Protein AF-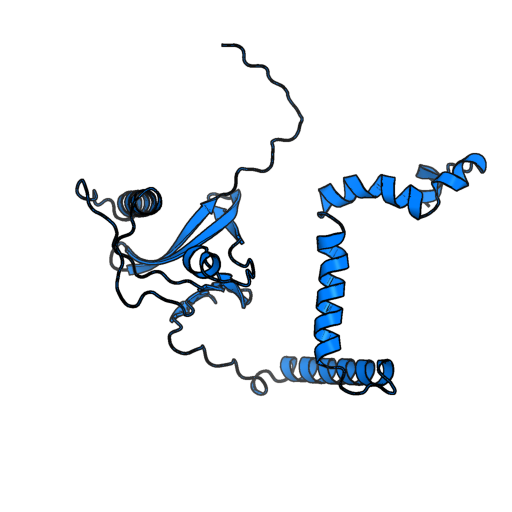A0AAV9Z2T7-F1 (afdb_monomer)

Secondary structure (DSSP, 8-state):
-HHIIIIITT-GGGGGGGSHHHHHHHHHHHHHHHH--HIIIIIHHHHHHHHHHHTT---SS-HHHHHHHHHHHHHHHHHHHHH-GGGSPPPPPPTT-EE-STT-EEEEEE-SSPEE--HHHHHHHHHHHHHHH-PPPPTT---EE--EEEEE-TTS-EEE-HHHHTT-SS-----EEEEEETTEEEEEEEEEEEEEEETTEEEEEEEEEEPPPP---S--------

Mean predicted aligned error: 12.33 Å

Organism: NCBI:txid2862362

Foldseek 3Di:
DVVCCPQVVVPPVRVVCVPPVNVCVVCQVVVCVVPNHPCVVPVVVVVVVCVVLVVQQDDDPCRPVSSVVVVVVVVVVVVCCVVPVVVPDDDDDPPPKDDPPPQKIFDDDKAPFFAFDDDPLQVVVQVVQCVQQVDNDPVPDTDTWIWTAWMQDNVRQIAGACCPQVPDPDHPHRQWDFDQDPNDTWIWGFHTWTWDQGPNDIDIDTDTGTDDDDDPPPDDPDDDDD

Nearest PDB structures (foldseek):
  1tr8-assembly1_A  TM=4.285E-01  e=3.989E+00  Methanothermobacter marburgensis
  1bdl-assembly1_B  TM=4.936E-01  e=7.106E+00  Human immunodeficiency virus 1
  8v3w-assembly1_b  TM=2.080E-01  e=2.662E+00  Clostridioides difficile

pLDDT: mean 84.19, std 13.09, range [29.47, 97.06]

Structure (mmCIF, N/CA/C/O backbone):
data_AF-A0AAV9Z2T7-F1
#
_entry.id   AF-A0AAV9Z2T7-F1
#
loop_
_atom_site.group_PDB
_atom_site.id
_atom_site.type_symbol
_atom_site.label_atom_id
_atom_site.label_alt_id
_atom_site.label_comp_id
_atom_site.label_asym_id
_atom_site.label_entity_id
_atom_site.label_seq_id
_atom_site.pdbx_PDB_ins_code
_atom_site.Cartn_x
_atom_site.Cartn_y
_atom_site.Cartn_z
_atom_site.occupancy
_atom_site.B_iso_or_equiv
_atom_site.auth_seq_id
_atom_site.auth_comp_id
_atom_site.auth_asym_id
_atom_site.auth_atom_id
_atom_site.pdbx_PDB_model_num
ATOM 1 N N . GLU A 1 1 ? 9.855 24.660 -35.522 1.00 54.59 1 GLU A N 1
ATOM 2 C CA . GLU A 1 1 ? 10.306 26.035 -35.831 1.00 54.59 1 GLU A CA 1
ATOM 3 C C . GLU A 1 1 ? 10.336 26.965 -34.611 1.00 54.59 1 GLU A C 1
ATOM 5 O O . GLU A 1 1 ? 11.187 27.842 -34.571 1.00 54.59 1 GLU A O 1
ATOM 10 N N . ASP A 1 2 ? 9.534 26.746 -33.559 1.00 74.00 2 ASP A N 1
ATOM 11 C CA . ASP A 1 2 ? 9.519 27.644 -32.383 1.00 74.00 2 ASP A CA 1
ATOM 12 C C . ASP A 1 2 ? 10.811 27.688 -31.554 1.00 74.00 2 ASP A C 1
ATOM 14 O O . ASP A 1 2 ? 11.118 28.717 -30.962 1.00 74.00 2 ASP A O 1
ATOM 18 N N . PHE A 1 3 ? 11.602 26.611 -31.511 1.00 77.06 3 PHE A N 1
ATOM 19 C CA . PHE A 1 3 ? 12.841 26.577 -30.721 1.00 77.06 3 PHE A CA 1
ATOM 20 C C . PHE A 1 3 ? 13.861 27.623 -31.194 1.00 77.06 3 PHE A C 1
ATOM 22 O O . PHE A 1 3 ? 14.416 28.375 -30.390 1.00 77.06 3 PHE A O 1
ATOM 29 N N . GLU A 1 4 ? 14.088 27.696 -32.506 1.00 80.81 4 GLU A N 1
ATOM 30 C CA . GLU A 1 4 ? 15.037 28.648 -33.079 1.00 80.81 4 GLU A CA 1
ATOM 31 C C . GLU A 1 4 ? 14.551 30.084 -32.891 1.00 80.81 4 GLU A C 1
ATOM 33 O O . GLU A 1 4 ? 15.349 30.950 -32.554 1.00 80.81 4 GLU A O 1
ATOM 38 N N . ASN A 1 5 ? 13.246 30.337 -32.993 1.00 81.88 5 ASN A N 1
ATOM 39 C CA . ASN A 1 5 ? 12.680 31.666 -32.767 1.00 81.88 5 ASN A CA 1
ATOM 40 C C . ASN A 1 5 ? 12.677 32.077 -31.286 1.00 81.88 5 ASN A C 1
ATOM 42 O O . ASN A 1 5 ? 12.944 33.234 -30.975 1.00 81.88 5 ASN A O 1
ATOM 46 N N . LEU A 1 6 ? 12.424 31.152 -30.359 1.00 80.81 6 LEU A N 1
ATOM 47 C CA . LEU A 1 6 ? 12.362 31.449 -28.925 1.00 80.81 6 LEU A CA 1
ATOM 48 C C . LEU A 1 6 ? 13.754 31.614 -28.302 1.00 80.81 6 LEU A C 1
ATOM 50 O O . LEU A 1 6 ? 13.979 32.565 -27.551 1.00 80.81 6 LEU A O 1
ATOM 54 N N . TYR A 1 7 ? 14.698 30.727 -28.630 1.00 80.12 7 TYR A N 1
ATOM 55 C CA . TYR A 1 7 ? 15.998 30.654 -27.949 1.00 80.12 7 TYR A CA 1
ATOM 56 C C . TYR A 1 7 ? 17.148 31.251 -28.768 1.00 80.12 7 TYR A C 1
ATOM 58 O O . TYR A 1 7 ? 17.978 31.989 -28.228 1.00 80.12 7 TYR A O 1
ATOM 66 N N . TYR A 1 8 ? 17.192 30.982 -30.075 1.00 83.12 8 TYR A N 1
ATOM 67 C CA . TYR A 1 8 ? 18.281 31.425 -30.952 1.00 83.12 8 TYR A CA 1
ATOM 68 C C . TYR A 1 8 ? 18.031 32.819 -31.562 1.00 83.12 8 TYR A C 1
ATOM 70 O O . TYR A 1 8 ? 18.956 33.629 -31.655 1.00 83.12 8 TYR A O 1
ATOM 78 N N . GLN A 1 9 ? 16.784 33.141 -31.923 1.00 86.38 9 GLN A N 1
ATOM 79 C CA . GLN A 1 9 ? 16.342 34.373 -32.595 1.00 86.38 9 GLN A CA 1
ATOM 80 C C . GLN A 1 9 ? 17.171 34.740 -33.839 1.00 86.38 9 GLN A C 1
ATOM 82 O O . GLN A 1 9 ? 17.343 35.920 -34.143 1.00 86.38 9 GLN A O 1
ATOM 87 N N . GLY A 1 10 ? 17.760 33.752 -34.520 1.00 84.19 10 GLY A N 1
ATOM 88 C CA . GLY A 1 10 ? 18.643 33.997 -35.662 1.00 84.19 10 GLY A CA 1
ATOM 89 C C . GLY A 1 10 ? 19.990 34.645 -35.306 1.00 84.19 10 GLY A C 1
ATOM 90 O O . GLY A 1 10 ? 20.688 35.100 -36.207 1.00 84.19 10 GLY A O 1
ATOM 91 N N . LYS A 1 11 ? 20.362 34.743 -34.018 1.00 88.50 11 LYS A N 1
ATOM 92 C CA . LYS A 1 11 ? 21.554 35.477 -33.555 1.00 88.50 11 LYS A CA 1
ATOM 93 C C . LYS A 1 11 ? 22.704 34.520 -33.222 1.00 88.50 11 LYS A C 1
ATOM 95 O O . LYS A 1 11 ? 22.658 33.887 -32.163 1.00 88.50 11 LYS A O 1
ATOM 100 N N . PRO A 1 12 ? 23.793 34.476 -34.019 1.00 85.00 12 PRO A N 1
ATOM 101 C CA . PRO A 1 12 ? 24.932 33.573 -33.801 1.00 85.00 12 PRO A CA 1
ATOM 102 C C . PRO A 1 12 ? 25.542 33.670 -32.401 1.00 85.00 12 PRO A C 1
ATOM 104 O O . PRO A 1 12 ? 25.937 32.665 -31.812 1.00 85.00 12 PRO A O 1
ATOM 107 N N . SER A 1 13 ? 25.537 34.872 -31.816 1.00 89.00 13 SER A N 1
ATOM 108 C CA . SER A 1 13 ? 26.021 35.112 -30.457 1.00 89.00 13 SER A CA 1
ATOM 109 C C . SER A 1 13 ? 25.255 34.339 -29.383 1.00 89.00 13 SER A C 1
ATOM 111 O O . SER A 1 13 ? 25.776 34.208 -28.286 1.00 89.00 13 SER A O 1
ATOM 113 N N . ARG A 1 14 ? 24.066 33.788 -29.661 1.00 83.25 14 ARG A N 1
ATOM 114 C CA . ARG A 1 14 ? 23.243 33.032 -28.700 1.00 83.25 14 ARG A CA 1
ATOM 115 C C . ARG A 1 14 ? 23.338 31.514 -28.836 1.00 83.25 14 ARG A C 1
ATOM 117 O O . ARG A 1 14 ? 22.796 30.802 -27.993 1.00 83.25 14 ARG A O 1
ATOM 124 N N . LEU A 1 15 ? 24.068 31.002 -29.830 1.00 83.62 15 LEU A N 1
ATOM 125 C CA . LEU A 1 15 ? 24.224 29.553 -30.046 1.00 83.62 15 LEU A CA 1
ATOM 126 C C . LEU A 1 15 ? 24.774 28.829 -28.816 1.00 83.62 15 LEU A C 1
ATOM 128 O O . LEU A 1 15 ? 24.381 27.701 -28.529 1.00 83.62 15 LEU A O 1
ATOM 132 N N . HIS A 1 16 ? 25.645 29.486 -28.048 1.00 80.50 16 HIS A N 1
ATOM 133 C CA . HIS A 1 16 ? 26.228 28.894 -26.848 1.00 80.50 16 HIS A CA 1
ATOM 134 C C . HIS A 1 16 ? 25.197 28.634 -25.734 1.00 80.50 16 HIS A C 1
ATOM 136 O O . HIS A 1 16 ? 25.392 27.699 -24.962 1.00 80.50 16 HIS A O 1
ATOM 142 N N . PHE A 1 17 ? 24.079 29.371 -25.693 1.00 74.81 17 PHE A N 1
ATOM 143 C CA . PHE A 1 17 ? 22.964 29.118 -24.767 1.00 74.81 17 PHE A CA 1
ATOM 144 C C . PHE A 1 17 ? 22.055 27.967 -25.216 1.00 74.81 17 PHE A C 1
ATOM 146 O O . PHE A 1 17 ? 21.381 27.361 -24.388 1.00 74.81 17 PHE A O 1
ATOM 153 N N . CYS A 1 18 ? 22.062 27.626 -26.508 1.00 80.88 18 CYS A N 1
ATOM 154 C CA . CYS A 1 18 ? 21.282 26.516 -27.065 1.00 80.88 18 CYS A CA 1
ATOM 155 C C . CYS A 1 18 ? 21.970 25.152 -26.881 1.00 80.88 18 CYS A C 1
ATOM 157 O O . CYS A 1 18 ? 21.450 24.131 -27.327 1.00 80.88 18 CYS A O 1
ATOM 159 N N . ARG A 1 19 ? 23.141 25.102 -26.225 1.00 84.19 19 ARG A N 1
ATOM 160 C CA . ARG A 1 19 ? 23.770 23.829 -25.851 1.00 84.19 19 ARG A CA 1
ATOM 161 C C . ARG A 1 19 ? 22.837 23.047 -24.936 1.00 84.19 19 ARG A C 1
ATOM 163 O O . ARG A 1 19 ? 22.361 23.589 -23.941 1.00 84.19 19 ARG A O 1
ATOM 170 N N . GLN A 1 20 ? 22.668 21.756 -25.222 1.00 82.12 20 GLN A N 1
ATOM 171 C CA . GLN A 1 20 ? 21.745 20.875 -24.501 1.00 82.12 20 GLN A CA 1
ATOM 172 C C . GLN A 1 20 ? 21.898 20.956 -22.976 1.00 82.12 20 GLN A C 1
ATOM 174 O O . GLN A 1 20 ? 20.900 21.008 -22.266 1.00 82.12 20 GLN A O 1
ATOM 179 N N . SER A 1 21 ? 23.131 21.007 -22.464 1.00 82.00 21 SER A N 1
ATOM 180 C CA . SER A 1 21 ? 23.399 21.075 -21.023 1.00 82.00 21 SER A CA 1
ATOM 181 C C . SER A 1 21 ? 22.937 22.382 -20.371 1.00 82.00 21 SER A C 1
ATOM 183 O O . SER A 1 21 ? 22.476 22.354 -19.237 1.00 82.00 21 SER A O 1
ATOM 185 N N . ILE A 1 22 ? 23.029 23.513 -21.074 1.00 81.38 22 ILE A N 1
ATOM 186 C CA . ILE A 1 22 ? 22.620 24.834 -20.570 1.00 81.38 22 ILE A CA 1
ATOM 187 C C . ILE A 1 22 ? 21.112 25.008 -20.744 1.00 81.38 22 ILE A C 1
ATOM 189 O O . ILE A 1 22 ? 20.410 25.410 -19.818 1.00 81.38 22 ILE A O 1
ATOM 193 N N . HIS A 1 23 ? 20.601 24.632 -21.913 1.00 82.62 23 HIS A N 1
ATOM 194 C CA . HIS A 1 23 ? 19.183 24.694 -22.224 1.00 82.62 23 HIS A CA 1
ATOM 195 C C . HIS A 1 23 ? 18.351 23.802 -21.286 1.00 82.62 23 HIS A C 1
ATOM 197 O O . HIS A 1 23 ? 17.317 24.233 -20.782 1.00 82.62 23 HIS A O 1
ATOM 203 N N . ALA A 1 24 ? 18.835 22.599 -20.953 1.00 82.12 24 ALA A N 1
ATOM 204 C CA . ALA A 1 24 ? 18.157 21.709 -20.012 1.00 82.12 24 ALA A CA 1
ATOM 205 C C . ALA A 1 24 ? 17.951 22.338 -18.622 1.00 82.12 24 ALA A C 1
ATOM 207 O O . ALA A 1 24 ? 16.939 22.058 -17.986 1.00 82.12 24 ALA A O 1
ATOM 208 N N . ILE A 1 25 ? 18.853 23.216 -18.159 1.00 83.12 25 ILE A N 1
ATOM 209 C CA . ILE A 1 25 ? 18.725 23.892 -16.855 1.00 83.12 25 ILE A CA 1
ATOM 210 C C . ILE A 1 25 ? 17.530 24.851 -16.851 1.00 83.12 25 ILE A C 1
ATOM 212 O O . ILE A 1 25 ? 16.781 24.881 -15.876 1.00 83.12 25 ILE A O 1
ATOM 216 N N . LEU A 1 26 ? 17.303 25.579 -17.952 1.00 83.19 26 LEU A N 1
ATOM 217 C CA . LEU A 1 26 ? 16.162 26.496 -18.094 1.00 83.19 26 LEU A CA 1
ATOM 218 C C . LEU A 1 26 ? 14.819 25.764 -17.982 1.00 83.19 26 LEU A C 1
ATOM 220 O O . LEU A 1 26 ? 13.843 26.319 -17.483 1.00 83.19 26 LEU A O 1
ATOM 224 N N . HIS A 1 27 ? 14.785 24.506 -18.415 1.00 82.31 27 HIS A N 1
ATOM 225 C CA . HIS A 1 27 ? 13.593 23.666 -18.367 1.00 82.31 27 HIS A CA 1
ATOM 226 C C . HIS A 1 27 ? 13.510 22.784 -17.123 1.00 82.31 27 HIS A C 1
ATOM 228 O O . HIS A 1 27 ? 12.423 22.310 -16.805 1.00 82.31 27 HIS A O 1
ATOM 234 N N . ALA A 1 28 ? 14.608 22.591 -16.389 1.00 83.25 28 ALA A N 1
ATOM 235 C CA . ALA A 1 28 ? 14.665 21.662 -15.267 1.00 83.25 28 ALA A CA 1
ATOM 236 C C . ALA A 1 28 ? 13.642 21.997 -14.173 1.00 83.25 28 ALA A C 1
ATOM 238 O O . ALA A 1 28 ? 12.946 21.101 -13.703 1.00 83.25 28 ALA A O 1
ATOM 239 N N . VAL A 1 29 ? 13.520 23.273 -13.790 1.00 85.75 29 VAL A N 1
ATOM 240 C CA . VAL A 1 29 ? 12.590 23.699 -12.729 1.00 85.75 29 VAL A CA 1
ATOM 241 C C . VAL A 1 29 ? 11.128 23.659 -13.194 1.00 85.75 29 VAL A C 1
ATOM 243 O O . VAL A 1 29 ? 10.335 23.008 -12.513 1.00 85.75 29 VAL A O 1
ATOM 246 N N . PRO A 1 30 ? 10.740 24.264 -14.339 1.00 87.31 30 PRO A N 1
ATOM 247 C CA . PRO A 1 30 ? 9.366 24.152 -14.833 1.00 87.31 30 PRO A CA 1
ATOM 248 C C . PRO A 1 30 ? 8.926 22.702 -15.043 1.00 87.31 30 PRO A C 1
ATOM 250 O O . PRO A 1 30 ? 7.822 22.324 -14.661 1.00 87.31 30 PRO A O 1
ATOM 253 N N . GLU A 1 31 ? 9.804 21.867 -15.599 1.00 84.75 31 GLU A N 1
ATOM 254 C CA . GLU A 1 31 ? 9.514 20.455 -15.821 1.00 84.75 31 GLU A CA 1
ATOM 255 C C . GLU A 1 31 ? 9.391 19.705 -14.486 1.00 84.75 31 GLU A C 1
ATOM 257 O O . GLU A 1 31 ? 8.446 18.942 -14.299 1.00 84.75 31 GLU A O 1
ATOM 262 N N . ALA A 1 32 ? 10.263 19.979 -13.509 1.00 85.31 32 ALA A N 1
ATOM 263 C CA . ALA A 1 32 ? 10.154 19.387 -12.177 1.00 85.31 32 ALA A CA 1
ATOM 264 C C . ALA A 1 32 ? 8.857 19.776 -11.450 1.00 85.31 32 ALA A C 1
ATOM 266 O O . ALA A 1 32 ? 8.294 18.947 -10.739 1.00 85.31 32 ALA A O 1
ATOM 267 N N . LEU A 1 33 ? 8.350 20.996 -11.642 1.00 85.25 33 LEU A 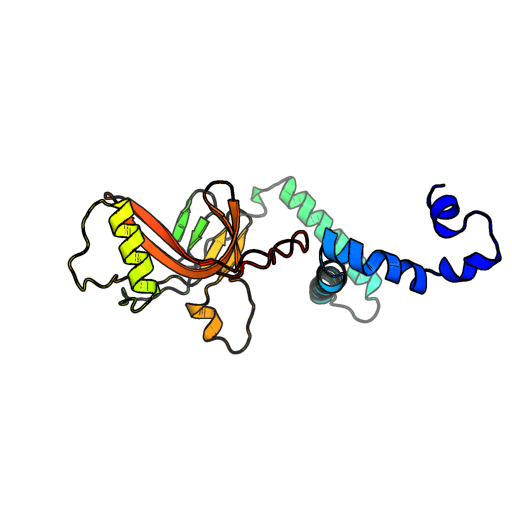N 1
ATOM 268 C CA . LEU A 1 33 ? 7.047 21.405 -11.109 1.00 85.25 33 LEU A CA 1
ATOM 269 C C . LEU A 1 33 ? 5.889 20.717 -11.840 1.00 85.25 33 LEU A C 1
ATOM 271 O O . LEU A 1 33 ? 4.928 20.287 -11.209 1.00 85.25 33 LEU A O 1
ATOM 275 N N . ARG A 1 34 ? 5.990 20.577 -13.166 1.00 83.62 34 ARG A N 1
ATOM 276 C CA . ARG A 1 34 ? 4.936 20.003 -14.012 1.00 83.62 34 ARG A CA 1
ATOM 277 C C . ARG A 1 34 ? 4.740 18.503 -13.791 1.00 83.62 34 ARG A C 1
ATOM 279 O O . ARG A 1 34 ? 3.611 18.022 -13.820 1.00 83.62 34 ARG A O 1
ATOM 286 N N . ILE A 1 35 ? 5.830 17.752 -13.649 1.00 82.44 35 ILE A N 1
ATOM 287 C CA . ILE A 1 35 ? 5.808 16.276 -13.658 1.00 82.44 35 ILE A CA 1
ATOM 288 C C . ILE A 1 35 ? 6.653 15.627 -12.558 1.00 82.44 35 ILE A C 1
ATOM 290 O O . ILE A 1 35 ? 6.740 14.400 -12.496 1.00 82.44 35 ILE A O 1
ATOM 294 N N . GLY A 1 36 ? 7.262 16.425 -11.687 1.00 83.69 36 GLY A N 1
ATOM 295 C CA . GLY A 1 36 ? 8.142 15.955 -10.627 1.00 83.69 36 GLY A CA 1
ATOM 296 C C . GLY A 1 36 ? 9.619 15.878 -11.040 1.00 83.69 36 GLY A C 1
ATOM 297 O O . GLY A 1 36 ? 9.957 15.938 -12.226 1.00 83.69 36 GLY A O 1
ATOM 298 N N . PRO A 1 37 ? 10.527 15.729 -10.057 1.00 85.62 37 PRO A N 1
ATOM 299 C CA . PRO A 1 37 ? 11.960 15.596 -10.294 1.00 85.62 37 PRO A CA 1
ATOM 300 C C . PRO A 1 37 ? 12.308 14.508 -11.316 1.00 85.62 37 PRO A C 1
ATOM 302 O O . PRO A 1 37 ? 11.775 13.395 -11.279 1.00 85.62 37 PRO A O 1
ATOM 305 N N . SER A 1 38 ? 13.274 14.804 -12.188 1.00 79.25 38 SER A N 1
ATOM 306 C CA . SER A 1 38 ? 13.727 13.892 -13.246 1.00 79.25 38 SER A CA 1
ATOM 307 C C . SER A 1 38 ? 14.166 12.527 -12.708 1.00 79.25 38 SER A C 1
ATOM 309 O O . SER A 1 38 ? 13.832 11.510 -13.311 1.00 79.25 38 SER A O 1
ATOM 311 N N . GLY A 1 39 ? 14.820 12.485 -11.542 1.00 83.12 39 GLY A N 1
ATOM 312 C CA . GLY A 1 39 ? 15.237 11.239 -10.892 1.00 83.12 39 GLY A CA 1
ATOM 313 C C . GLY A 1 39 ? 14.079 10.262 -10.650 1.00 83.12 39 GLY A C 1
ATOM 314 O O . GLY A 1 39 ? 14.212 9.066 -10.902 1.00 83.12 39 GLY A O 1
ATOM 315 N N . TYR A 1 40 ? 12.908 10.769 -10.258 1.00 79.94 40 TYR A N 1
ATOM 316 C CA . TYR A 1 40 ? 11.733 9.934 -10.001 1.00 79.94 40 TYR A CA 1
ATOM 317 C C . TYR A 1 40 ? 11.072 9.435 -11.286 1.00 79.94 40 TYR A C 1
ATOM 319 O O . TYR A 1 40 ? 10.536 8.328 -11.311 1.00 79.94 40 TYR A O 1
ATOM 327 N N . ARG A 1 41 ? 11.121 10.226 -12.365 1.00 80.38 41 ARG A N 1
ATOM 328 C CA . ARG A 1 41 ? 10.492 9.868 -13.642 1.00 80.38 41 ARG A CA 1
ATOM 329 C C . ARG A 1 41 ? 11.375 8.983 -14.510 1.00 80.38 41 ARG A C 1
ATOM 331 O O . ARG A 1 41 ? 10.912 7.949 -14.983 1.00 80.38 41 ARG A O 1
ATOM 338 N N . SER A 1 42 ? 12.598 9.417 -14.801 1.00 81.12 42 SER A N 1
ATOM 339 C CA . SER A 1 42 ? 13.461 8.753 -15.779 1.00 81.12 42 SER A CA 1
ATOM 340 C C . SER A 1 42 ? 14.395 7.769 -15.098 1.00 81.12 42 SER A C 1
ATOM 342 O O . SER A 1 42 ? 14.365 6.588 -15.431 1.00 81.12 42 SER A O 1
ATOM 344 N N . GLN A 1 43 ? 15.183 8.228 -14.126 1.00 85.69 43 GLN A N 1
ATOM 345 C CA . GLN A 1 43 ? 16.239 7.413 -13.534 1.00 85.69 43 GLN A CA 1
ATOM 346 C C . GLN A 1 43 ? 15.673 6.181 -12.829 1.00 85.69 43 GLN A C 1
ATOM 348 O O . GLN A 1 43 ? 16.049 5.069 -13.179 1.00 85.69 43 GLN A O 1
ATOM 353 N N . TRP A 1 44 ? 14.709 6.342 -11.922 1.00 84.69 44 TRP A N 1
ATOM 354 C CA . TRP A 1 44 ? 14.118 5.202 -11.214 1.00 84.69 44 TRP A CA 1
ATOM 355 C C . TRP A 1 44 ? 13.387 4.228 -12.137 1.00 84.69 44 TRP A C 1
ATOM 357 O O . TRP A 1 44 ? 13.486 3.015 -11.956 1.00 84.69 44 TRP A O 1
ATOM 367 N N . THR A 1 45 ? 12.684 4.728 -13.156 1.00 82.25 45 THR A N 1
ATOM 368 C CA . THR A 1 45 ? 12.020 3.871 -14.151 1.00 82.25 45 THR A CA 1
ATOM 369 C C . THR A 1 45 ? 13.045 3.075 -14.958 1.00 82.25 45 THR A C 1
ATOM 371 O O . THR A 1 45 ? 12.863 1.873 -15.173 1.00 82.25 45 THR A O 1
ATOM 374 N N . MET A 1 46 ? 14.148 3.714 -15.362 1.00 89.12 46 MET A N 1
ATOM 375 C CA . MET A 1 46 ? 15.249 3.050 -16.060 1.00 89.12 46 MET A CA 1
ATOM 376 C C . MET A 1 46 ? 15.949 2.033 -15.159 1.00 89.12 46 MET A C 1
ATOM 378 O O . MET A 1 46 ? 16.084 0.888 -15.567 1.00 89.12 46 MET A O 1
ATOM 382 N N . GLU A 1 47 ? 16.313 2.387 -13.926 1.00 90.12 47 GLU A N 1
ATOM 383 C CA . GLU A 1 47 ? 16.943 1.477 -12.958 1.00 90.12 47 GLU A CA 1
ATOM 384 C C . GLU A 1 47 ? 16.054 0.269 -12.653 1.00 90.12 47 GLU A C 1
ATOM 386 O O . GLU A 1 47 ? 16.522 -0.869 -12.637 1.00 90.12 47 GLU A O 1
ATOM 391 N N . ARG A 1 48 ? 14.744 0.484 -12.486 1.00 85.81 48 ARG A N 1
ATOM 392 C CA . ARG A 1 48 ? 13.777 -0.602 -12.299 1.00 85.81 48 ARG A CA 1
ATOM 393 C C . ARG A 1 48 ? 13.723 -1.522 -13.517 1.00 85.81 48 ARG A C 1
ATOM 395 O O . ARG A 1 48 ? 13.659 -2.739 -13.348 1.00 85.81 48 ARG A O 1
ATOM 402 N N . THR A 1 49 ? 13.746 -0.946 -14.718 1.00 84.62 49 THR A N 1
ATOM 403 C CA . THR A 1 49 ? 13.751 -1.696 -15.981 1.00 84.62 49 THR A CA 1
ATOM 404 C C . THR A 1 49 ? 15.048 -2.483 -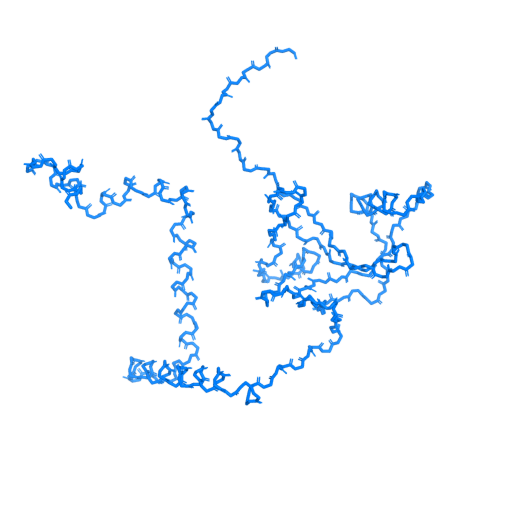16.134 1.00 84.62 49 THR A C 1
ATOM 406 O O . THR A 1 49 ? 14.998 -3.673 -16.425 1.00 84.62 49 THR A O 1
ATOM 409 N N . ILE A 1 50 ? 16.197 -1.869 -15.845 1.00 85.81 50 ILE A N 1
ATOM 410 C CA . ILE A 1 50 ? 17.511 -2.519 -15.850 1.00 85.81 50 ILE A CA 1
ATOM 411 C C . ILE A 1 50 ? 17.531 -3.681 -14.860 1.00 85.81 50 ILE A C 1
ATOM 413 O O . ILE A 1 50 ? 17.929 -4.774 -15.237 1.00 85.81 50 ILE A O 1
ATOM 417 N N . GLY A 1 51 ? 17.055 -3.488 -13.627 1.00 87.06 51 GLY A N 1
ATOM 418 C CA . GLY A 1 51 ? 16.971 -4.562 -12.637 1.00 87.06 51 GLY A CA 1
ATOM 419 C C . GLY A 1 51 ? 16.077 -5.713 -13.105 1.00 87.06 51 GLY A C 1
ATOM 420 O O . GLY A 1 51 ? 16.477 -6.870 -13.025 1.00 87.06 51 GLY A O 1
ATOM 421 N N . ASN A 1 52 ? 14.900 -5.407 -13.663 1.00 86.31 52 ASN A N 1
ATOM 422 C CA . ASN A 1 52 ? 13.988 -6.434 -14.168 1.00 86.31 52 ASN A CA 1
ATOM 423 C C . ASN A 1 52 ? 14.563 -7.217 -15.356 1.00 86.31 52 ASN A C 1
ATOM 425 O O . ASN A 1 52 ? 14.412 -8.432 -15.405 1.00 86.31 52 ASN A O 1
ATOM 429 N N . LEU A 1 53 ? 15.216 -6.540 -16.301 1.00 84.19 53 LEU A N 1
ATOM 430 C CA . LEU A 1 53 ? 15.876 -7.199 -17.427 1.00 84.19 53 LEU A CA 1
ATOM 431 C C . LEU A 1 53 ? 17.117 -7.973 -16.962 1.00 84.19 53 LEU A C 1
ATOM 433 O O . LEU A 1 53 ? 17.360 -9.082 -17.427 1.00 84.19 53 LEU A O 1
ATOM 437 N N . GLY A 1 54 ? 17.866 -7.425 -16.004 1.00 84.19 54 GLY A N 1
ATOM 438 C CA . GLY A 1 54 ? 19.046 -8.043 -15.408 1.00 84.19 54 GLY A CA 1
ATOM 439 C C . GLY A 1 54 ? 18.748 -9.372 -14.715 1.00 84.19 54 GLY A C 1
ATOM 440 O O . GLY A 1 54 ? 19.523 -10.308 -14.869 1.00 84.19 54 GLY A O 1
ATOM 441 N N . GLU A 1 55 ? 17.601 -9.498 -14.036 1.00 84.12 55 GLU A N 1
ATOM 442 C CA . GLU A 1 55 ? 17.135 -10.768 -13.445 1.00 84.12 55 GLU A CA 1
ATOM 443 C C . GLU A 1 55 ? 16.979 -11.899 -14.489 1.00 84.12 55 GLU A C 1
ATOM 445 O O . GLU A 1 55 ? 17.056 -13.083 -14.151 1.00 84.12 55 GLU A O 1
ATOM 450 N N . GLU A 1 56 ? 16.761 -11.557 -15.763 1.00 82.12 5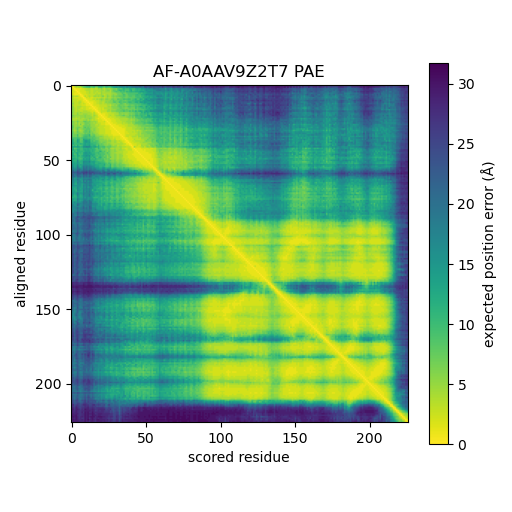6 GLU A N 1
ATOM 451 C CA . GLU A 1 56 ? 16.525 -12.513 -16.850 1.00 82.12 56 GLU A CA 1
ATOM 452 C C . GLU A 1 56 ? 17.779 -12.831 -17.686 1.00 82.12 56 GLU A C 1
ATOM 454 O O . GLU A 1 56 ? 17.801 -13.854 -18.390 1.00 82.12 56 GLU A O 1
ATOM 459 N N . ILE A 1 57 ? 18.820 -11.994 -17.604 1.00 82.06 57 ILE A N 1
ATOM 460 C CA . ILE A 1 57 ? 20.088 -12.201 -18.310 1.00 82.06 57 ILE A CA 1
ATOM 461 C C . ILE A 1 57 ? 20.852 -13.325 -17.608 1.00 82.06 57 ILE A C 1
ATOM 463 O O . ILE A 1 57 ? 21.314 -13.179 -16.480 1.00 82.06 57 ILE A O 1
ATOM 467 N N . LYS A 1 58 ? 20.985 -14.473 -18.280 1.00 72.19 58 LYS A N 1
ATOM 468 C CA . LYS A 1 58 ? 21.656 -15.665 -17.719 1.00 72.19 58 LYS A CA 1
ATOM 469 C C . LYS A 1 58 ? 22.992 -15.996 -18.388 1.00 72.19 58 LYS A C 1
ATOM 471 O O . LYS A 1 58 ? 23.675 -16.911 -17.941 1.00 72.19 58 LYS A O 1
ATOM 476 N N . GLN A 1 59 ? 23.355 -15.295 -19.465 1.00 71.19 59 GLN A N 1
ATOM 477 C CA . GLN A 1 59 ? 24.565 -15.559 -20.249 1.00 71.19 59 GLN A CA 1
ATOM 478 C C . GLN A 1 59 ? 25.436 -14.302 -20.364 1.00 71.19 59 GLN A C 1
ATOM 480 O O . GLN A 1 59 ? 25.028 -13.301 -20.945 1.00 71.19 59 GLN A O 1
ATOM 485 N N . HIS A 1 60 ? 26.659 -14.390 -19.837 1.00 63.16 60 HIS A N 1
ATOM 486 C CA . HIS A 1 60 ? 27.673 -13.331 -19.882 1.00 63.16 60 HIS A CA 1
ATOM 487 C C . HIS A 1 60 ? 28.387 -13.124 -21.237 1.00 63.16 60 HIS A C 1
ATOM 489 O O . HIS A 1 60 ? 28.802 -11.993 -21.480 1.00 63.16 60 HIS A O 1
ATOM 495 N N . PRO A 1 61 ? 28.535 -14.125 -22.136 1.00 79.75 61 PRO A N 1
ATOM 496 C CA . PRO A 1 61 ? 29.289 -13.925 -23.382 1.00 79.75 61 PRO A CA 1
ATOM 497 C C . PRO A 1 61 ? 28.607 -13.020 -24.421 1.00 79.75 61 PRO A C 1
ATOM 499 O O . PRO A 1 61 ? 29.290 -12.332 -25.172 1.00 79.75 61 PRO A O 1
ATOM 502 N N . SER A 1 62 ? 27.270 -13.009 -24.487 1.00 83.88 62 SER A N 1
ATOM 503 C CA . SER A 1 62 ? 26.497 -12.230 -25.471 1.00 83.88 62 SER A CA 1
ATOM 504 C C . SER A 1 62 ? 25.227 -11.619 -24.849 1.00 83.88 62 SER A C 1
ATOM 506 O O . SER A 1 62 ? 24.099 -11.960 -25.221 1.00 83.88 62 SER A O 1
ATOM 508 N N . PRO A 1 63 ? 25.375 -10.685 -23.891 1.00 82.00 63 PRO A N 1
ATOM 509 C CA . PRO A 1 63 ? 24.262 -10.191 -23.077 1.00 82.00 63 PRO A CA 1
ATOM 510 C C . PRO A 1 63 ? 23.148 -9.540 -23.909 1.00 82.00 63 PRO A C 1
ATOM 512 O O . PRO A 1 63 ? 21.974 -9.726 -23.605 1.00 82.00 63 PRO A O 1
ATOM 515 N N . TYR A 1 64 ? 23.489 -8.840 -24.996 1.00 84.62 64 TYR A N 1
ATOM 516 C CA . TYR A 1 64 ? 22.504 -8.207 -25.880 1.00 84.62 64 TYR A CA 1
ATOM 517 C C . TYR A 1 64 ? 21.658 -9.218 -26.660 1.00 84.62 64 TYR A C 1
ATOM 519 O O . TYR A 1 64 ? 20.444 -9.050 -26.755 1.00 84.62 64 TYR A O 1
ATOM 527 N N . ALA A 1 65 ? 22.273 -10.284 -27.184 1.00 86.75 65 ALA A N 1
ATOM 528 C CA . ALA A 1 65 ? 21.548 -11.336 -27.894 1.00 86.75 65 ALA A CA 1
ATOM 529 C C . ALA A 1 65 ? 20.622 -12.102 -26.935 1.00 86.75 65 ALA A C 1
ATOM 531 O O . ALA A 1 65 ? 19.454 -12.329 -27.247 1.00 86.75 65 ALA A O 1
ATOM 532 N N . ASN A 1 66 ? 21.115 -12.414 -25.731 1.00 87.94 66 ASN A N 1
ATOM 533 C CA . ASN A 1 66 ? 20.315 -13.047 -24.686 1.00 87.94 66 ASN A CA 1
ATOM 534 C C . ASN A 1 66 ? 19.130 -12.165 -24.260 1.00 87.94 66 ASN A C 1
ATOM 536 O O . ASN A 1 66 ? 18.008 -12.651 -24.130 1.00 87.94 66 ASN A O 1
ATOM 540 N N . LEU A 1 67 ? 19.363 -10.862 -24.091 1.00 87.31 67 LEU A N 1
ATOM 541 C CA . LEU A 1 67 ? 18.323 -9.897 -23.750 1.00 87.31 67 LEU A CA 1
ATOM 542 C C . LEU A 1 67 ? 17.254 -9.783 -24.848 1.00 87.31 67 LEU A C 1
ATOM 544 O O . LEU A 1 67 ? 16.062 -9.777 -24.539 1.00 87.31 67 LEU A O 1
ATOM 548 N N . ALA A 1 68 ? 17.660 -9.727 -26.119 1.00 88.81 68 ALA A N 1
ATOM 549 C CA . ALA A 1 68 ? 16.7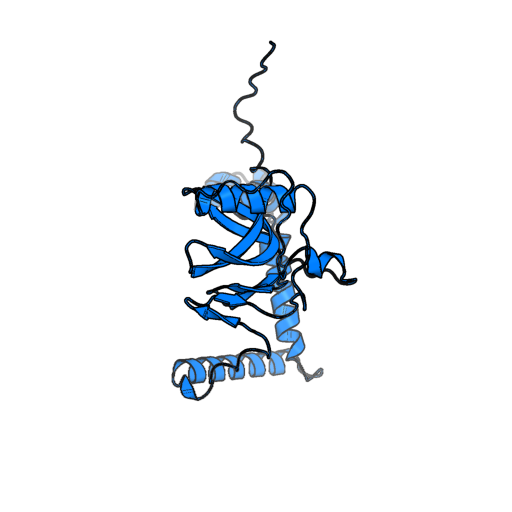34 -9.685 -27.250 1.00 88.81 68 ALA A CA 1
ATOM 550 C C . ALA A 1 68 ? 15.847 -10.940 -27.298 1.00 88.81 68 ALA A C 1
ATOM 552 O O . ALA A 1 68 ? 14.629 -10.838 -27.452 1.00 88.81 68 ALA A O 1
ATOM 553 N N . GLU A 1 69 ? 16.435 -12.119 -27.084 1.00 89.12 69 GLU A N 1
ATOM 554 C CA . GLU A 1 69 ? 15.696 -13.379 -27.021 1.00 89.12 69 GLU A CA 1
ATOM 555 C C . GLU A 1 69 ? 14.710 -13.413 -25.840 1.00 89.12 69 GLU A C 1
ATOM 557 O O . GLU A 1 69 ? 13.559 -13.828 -26.000 1.00 89.12 69 GLU A O 1
ATOM 562 N N . ARG A 1 70 ? 15.121 -12.934 -24.657 1.00 89.25 70 ARG A N 1
ATOM 563 C CA . ARG A 1 70 ? 14.234 -12.792 -23.488 1.00 89.25 70 ARG A CA 1
ATOM 564 C C . ARG A 1 70 ? 13.050 -11.880 -23.783 1.00 89.25 70 ARG A C 1
ATOM 566 O O . ARG A 1 70 ? 11.909 -12.271 -23.531 1.00 89.25 70 ARG A O 1
ATOM 573 N N . GLY A 1 71 ? 13.309 -10.714 -24.374 1.00 89.75 71 GLY A N 1
ATOM 574 C CA . GLY A 1 71 ? 12.274 -9.772 -24.794 1.00 89.75 71 GLY A CA 1
ATOM 575 C C . GLY A 1 71 ? 11.289 -10.400 -25.779 1.00 89.75 71 GLY A C 1
ATOM 576 O O . GLY A 1 71 ? 10.079 -10.337 -25.561 1.00 89.75 71 GLY A O 1
ATOM 577 N N . TYR A 1 72 ? 11.795 -11.088 -26.806 1.00 92.50 72 TYR A N 1
ATOM 578 C CA . TYR A 1 72 ? 10.971 -11.789 -27.791 1.00 92.50 72 TYR A CA 1
ATOM 579 C C . TYR A 1 72 ? 10.064 -12.846 -27.143 1.00 92.50 72 TYR A C 1
ATOM 581 O O . TYR A 1 72 ? 8.847 -12.823 -27.340 1.00 92.50 72 TYR A O 1
ATOM 589 N N . ARG A 1 73 ? 10.622 -13.716 -26.289 1.00 90.75 73 ARG A N 1
ATOM 590 C CA . ARG A 1 73 ? 9.850 -14.736 -25.557 1.00 90.75 73 ARG A CA 1
ATOM 591 C C . ARG A 1 73 ? 8.787 -14.111 -24.650 1.00 90.75 73 ARG A C 1
ATOM 593 O O . ARG A 1 73 ? 7.673 -14.624 -24.570 1.00 90.75 73 ARG A O 1
ATOM 600 N N . ARG A 1 74 ? 9.093 -12.992 -23.983 1.00 89.44 74 ARG A N 1
ATOM 601 C CA . ARG A 1 74 ? 8.129 -12.270 -23.136 1.00 89.44 74 ARG A CA 1
ATOM 602 C C . ARG A 1 74 ? 6.971 -11.707 -23.953 1.00 89.44 74 ARG A C 1
ATOM 604 O O . ARG A 1 74 ? 5.824 -11.850 -23.540 1.00 89.44 74 ARG A O 1
ATOM 611 N N . CYS A 1 75 ? 7.249 -11.130 -25.121 1.00 91.69 75 CYS A N 1
ATOM 612 C CA . CYS A 1 75 ? 6.212 -10.676 -26.046 1.00 91.69 75 CYS A CA 1
ATOM 613 C C . CYS A 1 75 ? 5.317 -11.834 -26.506 1.00 91.69 75 CYS A C 1
ATOM 615 O O . CYS A 1 75 ? 4.097 -11.693 -26.479 1.00 91.69 75 CYS A O 1
ATOM 617 N N . GLN A 1 76 ? 5.897 -12.988 -26.851 1.00 94.00 76 GLN A N 1
ATOM 618 C CA . GLN A 1 76 ? 5.130 -14.181 -27.224 1.00 94.00 76 GLN A CA 1
ATOM 619 C C . GLN A 1 76 ? 4.236 -14.678 -26.080 1.00 94.00 76 GLN A C 1
ATOM 621 O O . GLN A 1 76 ? 3.053 -14.926 -26.296 1.00 94.00 76 GLN A O 1
ATOM 626 N N . LEU A 1 77 ? 4.768 -14.781 -24.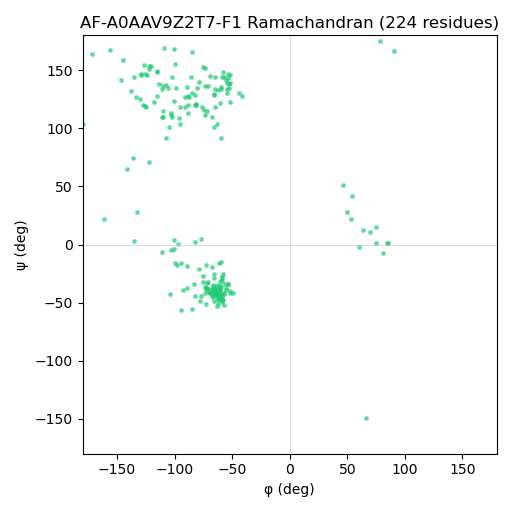857 1.00 90.25 77 LEU A N 1
ATOM 627 C CA . LEU A 1 77 ? 3.998 -15.207 -23.684 1.00 90.25 77 LEU A CA 1
ATOM 628 C C . LEU A 1 77 ? 2.887 -14.217 -23.330 1.00 90.25 77 LEU A C 1
ATOM 630 O O . LEU A 1 77 ? 1.777 -14.640 -23.014 1.00 90.25 77 LEU A O 1
ATOM 634 N N . ASN A 1 78 ? 3.158 -12.913 -23.409 1.00 89.44 78 ASN A N 1
ATOM 635 C CA . ASN A 1 78 ? 2.148 -11.882 -23.194 1.00 89.44 78 ASN A CA 1
ATOM 636 C C . ASN A 1 78 ? 1.041 -11.974 -24.253 1.00 89.44 78 ASN A C 1
ATOM 638 O O . ASN A 1 78 ? -0.133 -11.956 -23.897 1.00 89.44 78 ASN A O 1
ATOM 642 N N . ALA A 1 79 ? 1.398 -12.134 -25.532 1.00 93.19 79 ALA A N 1
ATOM 643 C CA . ALA A 1 79 ? 0.432 -12.313 -26.614 1.00 93.19 79 ALA A CA 1
ATOM 644 C C . ALA A 1 79 ? -0.424 -13.573 -26.407 1.00 93.19 79 ALA A C 1
ATOM 646 O O . ALA A 1 79 ? -1.646 -13.498 -26.479 1.00 93.19 79 ALA A O 1
ATOM 647 N N . LEU A 1 80 ? 0.194 -14.707 -26.061 1.00 93.00 80 LEU A N 1
ATOM 648 C CA . LEU A 1 80 ? -0.514 -15.952 -25.745 1.00 93.00 80 LEU A CA 1
ATOM 649 C C . LEU A 1 80 ? -1.443 -15.801 -24.536 1.00 93.00 80 LEU A C 1
ATOM 651 O O . LEU A 1 80 ? -2.579 -16.255 -24.584 1.00 93.00 80 LEU A O 1
ATOM 655 N N . THR A 1 81 ? -0.986 -15.131 -23.478 1.00 88.69 81 THR A N 1
ATOM 656 C CA . THR A 1 81 ? -1.783 -14.879 -22.266 1.00 88.69 81 THR A CA 1
ATOM 657 C C . THR A 1 81 ? -3.000 -14.001 -22.560 1.00 88.69 81 THR A C 1
ATOM 659 O O . THR A 1 81 ? -4.057 -14.203 -21.969 1.00 88.69 81 THR A O 1
ATOM 662 N N . LEU A 1 82 ? -2.865 -13.036 -23.475 1.00 86.75 82 LEU A N 1
ATOM 663 C CA . LEU A 1 82 ? -3.969 -12.179 -23.910 1.00 86.75 82 LEU A CA 1
ATOM 664 C C . LEU A 1 82 ? -4.957 -12.921 -24.817 1.00 86.75 82 LEU A C 1
ATOM 666 O O . LEU A 1 82 ? -6.163 -12.757 -24.657 1.00 86.75 82 LEU A O 1
ATOM 670 N N . LEU A 1 83 ? -4.459 -13.735 -25.752 1.00 93.31 83 LEU A N 1
ATOM 671 C CA . LEU A 1 83 ? -5.291 -14.508 -26.680 1.00 93.31 83 LEU A CA 1
ATOM 672 C C . LEU A 1 83 ? -6.006 -15.672 -25.989 1.00 93.31 83 LEU A C 1
ATOM 674 O O . LEU A 1 83 ? -7.112 -16.039 -26.378 1.00 93.31 83 LEU A O 1
ATOM 678 N N . VAL A 1 84 ? -5.370 -16.264 -24.977 1.00 91.88 84 VAL A N 1
ATOM 679 C CA . VAL A 1 84 ? -5.829 -17.493 -24.329 1.00 91.88 84 VAL A CA 1
ATOM 680 C C . VAL A 1 84 ? -5.719 -17.367 -22.799 1.00 91.88 84 VAL A C 1
ATOM 682 O O . VAL A 1 84 ? -4.838 -17.972 -22.180 1.00 91.88 84 VAL A O 1
ATOM 685 N N . PRO A 1 85 ? -6.622 -16.605 -22.147 1.00 82.81 85 PRO A N 1
ATOM 686 C CA . PRO A 1 85 ? -6.508 -16.284 -20.720 1.00 82.81 85 PRO A CA 1
ATOM 687 C C . PRO A 1 85 ? -6.487 -17.500 -19.784 1.00 82.81 85 PRO A C 1
ATOM 689 O O . PRO A 1 85 ? -5.863 -17.450 -18.726 1.00 82.81 85 PRO A O 1
ATOM 692 N N . PHE A 1 86 ? -7.120 -18.617 -20.164 1.00 86.75 86 PHE A N 1
ATOM 693 C CA . PHE A 1 86 ? -7.164 -19.820 -19.324 1.00 86.75 86 PHE A CA 1
ATOM 694 C C . PHE A 1 86 ? -5.795 -20.500 -19.146 1.00 86.75 86 PHE A C 1
ATOM 696 O O . PHE A 1 86 ? -5.623 -21.259 -18.196 1.00 86.75 86 PHE A O 1
ATOM 703 N N . LEU A 1 87 ? -4.816 -20.228 -20.023 1.00 85.44 87 LEU A N 1
ATOM 704 C CA . LEU A 1 87 ? -3.448 -20.749 -19.890 1.00 85.44 87 LEU A CA 1
ATOM 705 C C . LEU A 1 87 ? -2.662 -20.073 -18.760 1.00 85.44 87 LEU A C 1
ATOM 707 O O . LEU A 1 87 ? -1.650 -20.608 -18.311 1.00 85.44 87 LEU A O 1
ATOM 711 N N . ASN A 1 88 ? -3.121 -18.914 -18.286 1.00 81.56 88 ASN A N 1
ATOM 712 C CA . ASN A 1 88 ? -2.538 -18.212 -17.152 1.00 81.56 88 ASN A CA 1
ATOM 713 C C . ASN A 1 88 ? -3.610 -18.017 -16.070 1.00 81.56 88 ASN A C 1
ATOM 715 O O . ASN A 1 88 ? -4.093 -16.895 -15.875 1.00 81.56 88 ASN A O 1
ATOM 719 N N . PRO A 1 89 ? -4.024 -19.101 -15.385 1.00 80.06 89 PRO A N 1
ATOM 720 C CA . PRO A 1 89 ? -5.031 -18.999 -14.345 1.00 80.06 89 PRO A CA 1
ATOM 721 C C . PRO A 1 89 ? -4.552 -18.040 -13.254 1.00 80.06 89 PRO A C 1
ATOM 723 O O . PRO A 1 89 ? -3.365 -17.985 -12.912 1.00 80.06 89 PRO A O 1
ATOM 726 N N . ALA A 1 90 ? -5.492 -17.278 -12.694 1.00 78.19 90 ALA A N 1
ATOM 727 C CA . ALA A 1 90 ? -5.193 -16.392 -11.583 1.00 78.19 90 ALA A CA 1
ATOM 728 C C . ALA A 1 90 ? -4.530 -17.195 -10.459 1.00 78.19 90 ALA A C 1
ATOM 730 O O . ALA A 1 90 ? -5.012 -18.257 -10.059 1.00 78.19 90 ALA A O 1
ATOM 731 N N . ARG A 1 91 ? -3.406 -16.686 -9.946 1.00 82.25 91 ARG A N 1
ATOM 732 C CA . ARG A 1 91 ? -2.754 -17.316 -8.798 1.00 82.25 91 ARG A CA 1
ATOM 733 C C . ARG A 1 91 ? -3.740 -17.328 -7.628 1.00 82.25 91 ARG A C 1
ATOM 735 O O . ARG A 1 91 ? -4.365 -16.289 -7.385 1.00 82.25 91 ARG A O 1
ATOM 742 N N . PRO A 1 92 ? -3.860 -18.450 -6.898 1.00 87.88 92 PRO A N 1
ATOM 743 C CA . PRO A 1 92 ? -4.700 -18.490 -5.715 1.00 87.88 92 PRO A CA 1
ATOM 744 C C . PRO A 1 92 ? -4.230 -17.425 -4.727 1.00 87.88 92 PRO A C 1
ATOM 746 O O . PRO A 1 92 ? -3.042 -17.077 -4.670 1.00 87.88 92 PRO A O 1
ATOM 749 N N . LEU A 1 93 ? -5.174 -16.884 -3.964 1.00 89.69 93 LEU A N 1
ATOM 750 C CA . LEU A 1 93 ? -4.825 -15.893 -2.964 1.00 89.69 93 LEU A CA 1
ATOM 751 C C . LEU A 1 93 ? -3.941 -16.532 -1.879 1.00 89.69 93 LEU A C 1
ATOM 753 O O . LEU A 1 93 ? -4.124 -17.706 -1.542 1.00 89.69 93 LEU A O 1
ATOM 757 N N . PRO A 1 94 ? -2.961 -15.789 -1.336 1.00 90.81 94 PRO A N 1
ATOM 758 C CA . PRO A 1 94 ? -2.136 -16.291 -0.248 1.00 90.81 94 PRO A CA 1
ATOM 759 C C . PRO A 1 94 ? -2.992 -16.706 0.949 1.00 90.81 94 PRO A C 1
ATOM 761 O O . PRO A 1 94 ? -3.963 -16.035 1.281 1.00 90.81 94 PRO A O 1
ATOM 764 N N . GLN A 1 95 ? -2.595 -17.764 1.653 1.00 91.44 95 GLN A N 1
ATOM 765 C CA . GLN A 1 95 ? -3.331 -18.238 2.824 1.00 91.44 95 GLN A CA 1
ATOM 766 C C . GLN A 1 95 ? -3.575 -17.117 3.853 1.00 91.44 95 GLN A C 1
ATOM 768 O O . GLN A 1 95 ? -2.671 -16.347 4.198 1.00 91.44 95 GLN A O 1
ATOM 773 N N . GLY A 1 96 ? -4.810 -17.043 4.357 1.00 90.81 96 GLY A N 1
ATOM 774 C CA . GLY A 1 96 ? -5.235 -16.023 5.317 1.00 90.81 96 GLY A CA 1
ATOM 775 C C . GLY A 1 96 ? -5.452 -14.637 4.704 1.00 90.81 96 GLY A C 1
ATOM 776 O O . GLY A 1 96 ? -5.482 -13.654 5.443 1.00 90.81 96 GLY A O 1
ATOM 777 N N . SER A 1 97 ? -5.544 -14.539 3.376 1.00 94.12 97 SER A N 1
ATOM 778 C CA . SER A 1 97 ? -6.120 -13.378 2.705 1.00 94.12 97 SER A CA 1
ATOM 779 C C . SER A 1 97 ? -7.640 -13.371 2.819 1.00 94.12 97 SER A C 1
ATOM 781 O O . SER A 1 97 ? -8.252 -14.437 2.839 1.00 94.12 97 SER A O 1
ATOM 783 N N . GLU A 1 98 ? -8.236 -12.189 2.769 1.00 94.88 98 GLU A N 1
ATOM 784 C CA . GLU A 1 98 ? -9.686 -12.023 2.749 1.00 94.88 98 GLU A CA 1
ATOM 785 C C . GLU A 1 98 ? -10.084 -11.172 1.543 1.00 94.88 98 GLU A C 1
ATOM 787 O O . GLU A 1 98 ? -9.609 -10.043 1.400 1.00 94.88 98 GLU A O 1
ATOM 792 N N . ASP A 1 99 ? -10.886 -11.742 0.642 1.00 94.38 99 ASP A N 1
ATOM 793 C CA . ASP A 1 99 ? -11.407 -11.038 -0.529 1.00 94.38 99 ASP A CA 1
ATOM 794 C C . ASP A 1 99 ? -12.622 -10.204 -0.120 1.00 94.38 99 ASP A C 1
ATOM 796 O O . ASP A 1 99 ? -13.597 -10.733 0.408 1.00 94.38 99 ASP A O 1
ATOM 800 N N . LEU A 1 100 ? -12.536 -8.894 -0.340 1.00 94.19 100 LEU A N 1
ATOM 801 C CA . LEU A 1 100 ? -13.582 -7.932 -0.001 1.00 94.19 100 LEU A CA 1
ATOM 802 C C . LEU A 1 100 ? -14.473 -7.601 -1.207 1.00 94.19 100 LEU A C 1
ATOM 804 O O . LEU A 1 100 ? -15.374 -6.769 -1.099 1.00 94.19 100 LEU A O 1
ATOM 808 N N . GLY A 1 101 ? -14.204 -8.205 -2.368 1.00 92.19 101 GLY A N 1
ATOM 809 C CA . GLY A 1 101 ? -14.834 -7.854 -3.631 1.00 92.19 101 GLY A CA 1
ATOM 810 C C . GLY A 1 101 ? -14.237 -6.595 -4.266 1.00 92.19 101 GLY A C 1
ATOM 811 O O . GLY A 1 101 ? -13.346 -5.934 -3.728 1.00 92.19 101 GLY A O 1
ATOM 812 N N . ASN A 1 102 ? -14.702 -6.271 -5.477 1.00 90.88 102 ASN A N 1
ATOM 813 C CA . ASN A 1 102 ? -14.269 -5.099 -6.258 1.00 90.88 102 ASN A CA 1
ATOM 814 C C . ASN A 1 102 ? -12.742 -4.988 -6.467 1.00 90.88 102 ASN A C 1
ATOM 816 O O . ASN A 1 102 ? -12.223 -3.906 -6.725 1.00 90.88 102 ASN A O 1
ATOM 820 N N . GLY A 1 103 ? -12.010 -6.100 -6.351 1.00 90.88 103 GLY A N 1
ATOM 821 C CA . GLY A 1 103 ? -10.552 -6.146 -6.477 1.00 90.88 103 GLY A CA 1
ATOM 822 C C . GLY A 1 103 ? -9.772 -5.805 -5.201 1.00 90.88 103 GLY A C 1
ATOM 823 O O . GLY A 1 103 ? -8.538 -5.835 -5.239 1.00 90.88 103 GLY A O 1
ATOM 824 N N . TYR A 1 104 ? -10.448 -5.527 -4.081 1.00 94.75 104 TYR A N 1
ATOM 825 C CA . TYR A 1 104 ? -9.818 -5.294 -2.782 1.00 94.75 104 TYR A CA 1
ATOM 826 C C . TYR A 1 104 ? -9.616 -6.600 -2.021 1.00 94.75 104 TYR A C 1
ATOM 828 O O . TYR A 1 104 ? -10.565 -7.336 -1.785 1.00 94.75 104 TYR A O 1
ATOM 836 N N . ILE A 1 105 ? -8.386 -6.865 -1.576 1.00 96.25 105 ILE A N 1
ATOM 837 C CA . ILE A 1 105 ? -8.077 -8.052 -0.763 1.00 96.25 105 ILE A CA 1
ATOM 838 C C . ILE A 1 105 ? -7.212 -7.665 0.427 1.00 96.25 105 ILE A C 1
ATOM 840 O O . ILE A 1 105 ? -6.137 -7.085 0.256 1.00 96.25 105 ILE A O 1
ATOM 844 N N . LEU A 1 106 ? -7.632 -8.041 1.632 1.00 96.88 106 LEU A N 1
ATOM 845 C CA . LEU A 1 106 ? -6.781 -7.981 2.815 1.00 96.88 106 LEU A CA 1
ATOM 846 C C . LEU A 1 106 ? -5.747 -9.099 2.765 1.00 96.88 106 LEU A C 1
ATOM 848 O O . LEU A 1 106 ? -6.039 -10.245 2.429 1.00 96.88 106 LEU A O 1
ATOM 852 N N . LEU A 1 107 ? -4.508 -8.759 3.103 1.00 95.81 107 LEU A N 1
ATOM 853 C CA . LEU A 1 107 ? -3.381 -9.679 3.072 1.00 95.81 107 LEU A CA 1
ATOM 854 C C . LEU A 1 107 ? -2.718 -9.731 4.448 1.00 95.81 107 LEU A C 1
ATOM 856 O O . LEU A 1 107 ? -2.574 -8.714 5.130 1.00 95.81 107 LEU A O 1
ATOM 860 N N . ARG A 1 108 ? -2.204 -10.908 4.826 1.00 90.38 108 ARG A N 1
ATOM 861 C CA . ARG A 1 108 ? -1.318 -11.046 5.994 1.00 90.38 108 ARG A CA 1
ATOM 862 C C . ARG A 1 108 ? -0.166 -10.034 5.893 1.00 90.38 108 ARG A C 1
ATOM 864 O O . ARG A 1 108 ? 0.342 -9.755 4.809 1.00 90.38 108 ARG A O 1
ATOM 871 N N . ALA A 1 109 ? 0.346 -9.473 6.982 1.00 91.62 109 ALA A N 1
ATOM 872 C CA . ALA A 1 109 ? 0.165 -9.824 8.390 1.00 91.62 109 ALA A CA 1
ATOM 873 C C . ALA A 1 109 ? -1.084 -9.195 9.034 1.00 91.62 109 ALA A C 1
ATOM 875 O O . ALA A 1 109 ? -1.398 -8.045 8.753 1.00 91.62 109 ALA A O 1
ATOM 876 N N . ARG A 1 110 ? -1.738 -9.931 9.937 1.00 94.06 110 ARG A N 1
ATOM 877 C CA . ARG A 1 110 ? -2.886 -9.487 10.744 1.00 94.06 110 ARG A CA 1
ATOM 878 C C . ARG A 1 110 ? -2.611 -9.792 12.220 1.00 94.06 110 ARG A C 1
ATOM 880 O O . ARG A 1 110 ? -1.962 -10.804 12.498 1.00 94.06 110 ARG A O 1
ATOM 887 N N . ASP A 1 111 ? -3.080 -8.948 13.133 1.00 93.62 111 ASP A N 1
ATOM 888 C CA . ASP A 1 111 ? -3.142 -9.299 14.555 1.00 93.62 111 ASP A CA 1
ATOM 889 C C . ASP A 1 111 ? -3.946 -10.598 14.743 1.00 93.62 111 ASP A C 1
ATOM 891 O O . ASP A 1 111 ? -4.943 -10.838 14.061 1.00 93.62 111 ASP A O 1
ATOM 895 N N . GLU A 1 112 ? -3.503 -11.449 15.662 1.00 90.50 112 GLU A N 1
ATOM 896 C CA . GLU A 1 112 ? -4.216 -12.686 16.000 1.00 90.50 112 GLU A CA 1
ATOM 897 C C . GLU A 1 112 ? -5.490 -12.394 16.806 1.00 90.50 112 GLU A C 1
ATOM 899 O O . GLU A 1 112 ? -6.544 -12.964 16.543 1.00 90.50 112 GLU A O 1
ATOM 904 N N . TYR A 1 113 ? -5.410 -11.415 17.712 1.00 92.00 113 TYR A N 1
ATOM 905 C CA . TYR A 1 113 ? -6.502 -10.993 18.588 1.00 92.00 113 TYR A CA 1
ATOM 906 C C . TYR A 1 113 ? -6.749 -9.492 18.472 1.00 92.00 113 TYR A C 1
ATOM 908 O O . TYR A 1 113 ? -5.828 -8.726 18.185 1.00 92.00 113 TYR A O 1
ATOM 916 N N . HIS A 1 114 ? -7.977 -9.064 18.767 1.00 91.81 114 HIS A N 1
ATOM 917 C CA . HIS A 1 114 ? -8.343 -7.650 18.820 1.00 91.81 114 HIS A CA 1
ATOM 918 C C . HIS A 1 114 ? -7.519 -6.916 19.885 1.00 91.81 114 HIS A C 1
ATOM 920 O O . HIS A 1 114 ? -7.558 -7.261 21.070 1.00 91.81 114 HIS A O 1
ATOM 926 N N . GLN A 1 115 ? -6.784 -5.893 19.455 1.00 92.56 115 GLN A N 1
ATOM 927 C CA . GLN A 1 115 ? -5.928 -5.077 20.309 1.00 92.56 115 GLN A CA 1
ATOM 928 C C . GLN A 1 115 ? -6.610 -3.750 20.623 1.00 92.56 115 GLN A C 1
ATOM 930 O O . GLN A 1 115 ? -7.281 -3.175 19.766 1.00 92.56 115 GLN A O 1
ATOM 935 N N . ILE A 1 116 ? -6.411 -3.255 21.844 1.00 93.00 116 ILE A N 1
ATOM 936 C CA . ILE A 1 116 ? -6.838 -1.908 22.231 1.00 93.00 116 ILE A CA 1
ATOM 937 C C . ILE A 1 116 ? -6.021 -0.892 21.425 1.00 93.00 116 ILE A C 1
ATOM 939 O O . ILE A 1 116 ? -4.789 -0.957 21.399 1.00 93.00 116 ILE A O 1
ATOM 943 N N . VAL A 1 117 ? -6.700 0.055 20.778 1.00 91.44 117 VAL A N 1
ATOM 944 C CA . VAL A 1 117 ? -6.058 1.177 20.086 1.00 91.44 117 VAL A CA 1
ATOM 945 C C . VAL A 1 117 ? -6.194 2.427 20.949 1.00 91.44 117 VAL A C 1
ATOM 947 O O . VAL A 1 117 ? -7.291 2.931 21.166 1.00 91.44 117 VAL A O 1
ATOM 950 N N . ALA A 1 118 ? -5.061 2.913 21.455 1.00 89.19 118 ALA A N 1
ATOM 951 C CA . ALA A 1 118 ? -4.986 4.059 22.357 1.00 89.19 118 ALA A CA 1
ATOM 952 C C . ALA A 1 118 ? -4.572 5.361 21.645 1.00 89.19 118 ALA A C 1
ATOM 954 O O . ALA A 1 118 ? -4.079 5.353 20.511 1.00 89.19 118 ALA A O 1
ATOM 955 N N . GLY A 1 119 ? -4.727 6.485 22.351 1.00 89.88 119 GLY A N 1
ATOM 956 C CA . GLY A 1 119 ? -4.293 7.811 21.906 1.00 89.88 119 GLY A CA 1
ATOM 957 C C . GLY A 1 119 ? -5.067 8.322 20.690 1.00 89.88 119 GLY A C 1
ATOM 958 O O . GLY A 1 119 ? -6.223 7.960 20.481 1.00 89.88 119 GLY A O 1
ATOM 959 N N . LYS A 1 120 ? -4.405 9.133 19.854 1.00 90.94 120 LYS A N 1
ATOM 960 C CA . LYS A 1 120 ? -5.021 9.784 18.682 1.00 90.94 120 LYS A CA 1
ATOM 961 C C . LYS A 1 120 ? -5.724 8.821 17.719 1.00 90.94 120 LYS A C 1
ATOM 963 O O . LYS A 1 120 ? -6.733 9.174 17.125 1.00 90.94 120 LYS A O 1
ATOM 968 N N . TYR A 1 121 ? -5.202 7.604 17.574 1.00 92.44 121 TYR A N 1
ATOM 969 C CA . TYR A 1 121 ? -5.783 6.589 16.696 1.00 92.44 121 TYR A CA 1
ATOM 970 C C . TYR A 1 121 ? -7.069 5.999 17.272 1.00 92.44 121 TYR A C 1
ATOM 972 O O . TYR A 1 121 ? -7.994 5.723 16.519 1.00 92.44 121 TYR A O 1
ATOM 980 N N . GLY A 1 122 ? -7.131 5.823 18.595 1.00 90.94 122 GLY A N 1
ATOM 981 C CA . GLY A 1 122 ? -8.335 5.356 19.277 1.00 90.94 122 GLY A CA 1
ATOM 982 C C . GLY A 1 122 ? -9.448 6.395 19.210 1.00 90.94 122 GLY A C 1
ATOM 983 O O . GLY A 1 122 ? -10.570 6.051 18.858 1.00 90.94 122 GLY A O 1
ATOM 984 N N . THR A 1 123 ? -9.105 7.664 19.458 1.00 90.50 123 THR A N 1
ATOM 985 C CA . THR A 1 123 ? -10.033 8.795 19.319 1.00 90.50 123 THR A CA 1
ATOM 986 C C . THR A 1 123 ? -10.602 8.872 17.904 1.00 90.50 123 THR A C 1
ATOM 988 O O . THR A 1 123 ? -11.807 8.787 17.751 1.00 90.50 123 THR A O 1
ATOM 991 N N . ALA A 1 124 ? -9.760 8.866 16.863 1.00 91.88 124 ALA A N 1
ATOM 992 C CA . ALA A 1 124 ? -10.239 8.939 15.479 1.00 91.88 124 ALA A CA 1
ATOM 993 C C . ALA A 1 124 ? -11.168 7.775 15.074 1.00 91.88 124 ALA A C 1
ATOM 995 O O . ALA A 1 124 ? -12.106 7.971 14.308 1.00 91.88 124 ALA A O 1
ATOM 996 N N . ILE A 1 125 ? -10.914 6.555 15.569 1.00 91.00 125 ILE A N 1
ATOM 997 C CA . ILE A 1 125 ? -11.804 5.410 15.315 1.00 91.00 125 ILE A CA 1
ATOM 998 C C . ILE A 1 125 ? -13.135 5.593 16.047 1.00 91.00 125 ILE A C 1
ATOM 1000 O O . ILE A 1 125 ? -14.176 5.284 15.478 1.00 91.00 125 ILE A O 1
ATOM 1004 N N . ARG A 1 126 ? -13.104 6.072 17.294 1.00 88.75 126 ARG A N 1
ATOM 1005 C CA . ARG A 1 126 ? -14.315 6.336 18.074 1.00 88.75 126 ARG A CA 1
ATOM 1006 C C . ARG A 1 126 ? -15.166 7.413 17.409 1.00 88.75 126 ARG A C 1
ATOM 1008 O O . ARG A 1 126 ? -16.327 7.138 17.149 1.00 88.75 126 ARG A O 1
ATOM 1015 N N . ASP A 1 127 ? -14.574 8.552 17.065 1.00 88.94 127 ASP A N 1
ATOM 1016 C CA . ASP A 1 127 ? -15.279 9.678 16.446 1.00 88.94 127 ASP A CA 1
ATOM 1017 C C . ASP A 1 127 ? -15.966 9.237 15.136 1.00 88.94 127 ASP A C 1
ATOM 1019 O O . ASP A 1 127 ? -17.141 9.518 14.916 1.00 88.94 127 ASP A O 1
ATOM 1023 N N . TYR A 1 128 ? -15.275 8.440 14.309 1.00 88.69 128 TYR A N 1
ATOM 1024 C CA . TYR A 1 128 ? -15.855 7.871 13.088 1.00 88.69 128 TYR A CA 1
ATOM 1025 C C . TYR A 1 128 ? -17.022 6.908 13.359 1.00 88.69 128 TYR A C 1
ATOM 1027 O O . TYR A 1 128 ? -18.001 6.897 12.618 1.00 88.69 128 TYR A O 1
ATOM 1035 N N . LEU A 1 129 ? -16.916 6.055 14.383 1.00 85.38 129 LEU A N 1
ATOM 1036 C CA . LEU A 1 129 ? -17.974 5.097 14.720 1.00 85.38 129 LEU A CA 1
ATOM 1037 C C . LEU A 1 129 ? -19.195 5.784 15.337 1.00 85.38 129 LEU A C 1
ATOM 1039 O O . LEU A 1 129 ? -20.314 5.396 15.017 1.00 85.38 129 LEU A O 1
ATOM 1043 N N . GLU A 1 130 ? -18.992 6.809 16.165 1.00 85.56 130 GLU A N 1
ATOM 1044 C CA . GLU A 1 130 ? -20.071 7.641 16.708 1.00 85.56 130 GLU A CA 1
ATOM 1045 C C . GLU A 1 130 ? -20.845 8.337 15.585 1.00 85.56 130 GLU A C 1
ATOM 1047 O O . GLU A 1 130 ? -22.074 8.286 15.558 1.00 85.56 130 GLU A O 1
ATOM 1052 N N . GLU A 1 131 ? -20.132 8.915 14.614 1.00 84.62 131 GLU A N 1
ATOM 1053 C CA . GLU A 1 131 ? -20.739 9.535 13.435 1.00 84.62 131 GLU A CA 1
ATOM 1054 C C . GLU A 1 131 ? -21.465 8.509 12.544 1.00 84.62 131 GLU A C 1
ATOM 1056 O O . GLU A 1 131 ? -22.543 8.788 12.019 1.00 84.62 131 GLU A O 1
ATOM 1061 N N . ALA A 1 132 ? -20.908 7.303 12.384 1.00 80.38 132 ALA A N 1
ATOM 1062 C CA . ALA A 1 132 ? -21.434 6.291 11.465 1.00 80.38 132 ALA A CA 1
ATOM 1063 C C . ALA A 1 132 ? -22.589 5.436 12.024 1.00 80.38 132 ALA A C 1
ATOM 1065 O O . ALA A 1 132 ? -23.448 5.004 11.247 1.00 80.38 132 ALA A O 1
ATOM 1066 N N . GLU A 1 133 ? -22.597 5.137 13.327 1.00 72.12 133 GLU A N 1
ATOM 1067 C CA . GLU A 1 133 ? -23.655 4.352 13.986 1.00 72.12 133 GLU A CA 1
ATOM 1068 C C . GLU A 1 133 ? -24.677 5.223 14.729 1.00 72.12 133 GLU A C 1
ATOM 1070 O O . GLU A 1 133 ? -25.748 4.732 15.082 1.00 72.12 133 GLU A O 1
ATOM 1075 N N . GLY A 1 134 ? -24.374 6.498 14.997 1.00 65.81 134 GLY A N 1
ATOM 1076 C CA . GLY A 1 134 ? -25.221 7.351 15.837 1.00 65.81 134 GLY A CA 1
ATOM 1077 C C . GLY A 1 134 ? -25.330 6.863 17.289 1.00 65.81 134 GLY A C 1
ATOM 1078 O O . GLY A 1 134 ? -26.197 7.323 18.033 1.00 65.81 134 GLY A O 1
ATOM 1079 N N . VAL A 1 135 ? -24.475 5.918 17.698 1.00 59.78 135 VAL A N 1
ATOM 1080 C CA . VAL A 1 135 ? -24.409 5.385 19.060 1.00 59.78 135 VAL A CA 1
ATOM 1081 C C . VAL A 1 135 ? -23.324 6.157 19.812 1.00 59.78 135 VAL A C 1
ATOM 1083 O O . VAL A 1 135 ? -22.163 6.092 19.406 1.00 59.78 135 VAL A O 1
ATOM 1086 N N . PRO A 1 136 ? -23.652 6.876 20.903 1.00 59.53 136 PRO A N 1
ATOM 1087 C CA . PRO A 1 136 ? -22.645 7.573 21.692 1.00 59.53 136 PRO A CA 1
ATOM 1088 C C . PRO A 1 136 ? -21.712 6.538 22.319 1.00 59.53 136 PRO A C 1
ATOM 1090 O O . PRO A 1 136 ? -22.157 5.682 23.095 1.00 59.53 136 PRO A O 1
ATOM 1093 N N . ALA A 1 137 ? -20.420 6.581 21.984 1.00 64.06 137 ALA A N 1
ATOM 1094 C CA . ALA A 1 137 ? -19.477 5.705 22.647 1.00 64.06 137 ALA A CA 1
ATOM 1095 C C . ALA A 1 137 ? -19.419 6.120 24.118 1.00 64.06 137 ALA A C 1
ATOM 1097 O O . ALA A 1 137 ? -19.292 7.295 24.461 1.00 64.06 137 ALA A O 1
ATOM 1098 N N . THR A 1 138 ? -19.564 5.143 25.009 1.00 66.94 138 THR A N 1
ATOM 1099 C CA . THR A 1 138 ? -19.515 5.384 26.451 1.00 66.94 138 THR A CA 1
ATOM 1100 C C . THR A 1 138 ? -18.211 6.097 26.808 1.00 66.94 138 THR A C 1
ATOM 1102 O O . THR A 1 138 ? -17.151 5.754 26.279 1.00 66.94 138 THR A O 1
ATOM 1105 N N . GLU A 1 139 ? -18.273 7.083 27.702 1.00 67.25 139 GLU A N 1
ATOM 1106 C CA . GLU A 1 139 ? -17.102 7.842 28.140 1.00 67.25 139 GLU A CA 1
ATOM 1107 C C . GLU A 1 139 ? -15.982 6.886 28.602 1.00 67.25 139 GLU A C 1
ATOM 1109 O O . GLU A 1 139 ? -16.191 6.008 29.439 1.00 67.25 139 GLU A O 1
ATOM 1114 N N . GLY A 1 140 ? -14.798 6.994 27.990 1.00 71.12 140 GLY A N 1
ATOM 1115 C CA . GLY A 1 140 ? -13.664 6.096 28.256 1.00 71.12 140 GLY A CA 1
ATOM 1116 C C . GLY A 1 140 ? -13.642 4.781 27.461 1.00 71.12 140 GLY A C 1
ATOM 1117 O O . GLY A 1 140 ? -12.704 3.997 27.623 1.00 71.12 140 GLY A O 1
ATOM 1118 N N . TRP A 1 141 ? -14.604 4.530 26.567 1.00 82.12 141 TRP A N 1
ATOM 1119 C CA . TRP A 1 141 ? -14.550 3.382 25.661 1.00 82.12 141 TRP A CA 1
ATOM 1120 C C . TRP A 1 141 ? -13.337 3.474 24.726 1.00 82.12 141 TRP A C 1
ATOM 1122 O O . TRP A 1 141 ? -13.064 4.513 24.113 1.00 82.12 141 TRP A O 1
ATOM 1132 N N . MET A 1 142 ? -12.606 2.361 24.612 1.00 83.94 142 MET A N 1
ATOM 1133 C CA . MET A 1 142 ? -11.451 2.235 23.728 1.00 83.94 142 MET A CA 1
ATOM 1134 C C . MET A 1 142 ? -11.726 1.195 22.639 1.00 83.94 142 MET A C 1
ATOM 1136 O O . MET A 1 142 ? -12.045 0.045 22.965 1.00 83.94 142 MET A O 1
ATOM 1140 N N . PRO A 1 143 ? -11.536 1.542 21.354 1.00 88.69 143 PRO A N 1
ATOM 1141 C CA . PRO A 1 143 ? -11.779 0.610 20.268 1.00 88.69 143 PRO A CA 1
ATOM 1142 C C . PRO A 1 143 ? -10.800 -0.563 20.326 1.00 88.69 143 PRO A C 1
ATOM 1144 O O . PRO A 1 143 ? -9.584 -0.396 20.481 1.00 88.69 143 PRO A O 1
ATOM 1147 N N . ARG A 1 144 ? -11.345 -1.773 20.171 1.00 92.44 144 ARG A N 1
ATOM 1148 C CA . ARG A 1 144 ? -10.581 -3.020 20.082 1.00 92.44 144 ARG A CA 1
ATOM 1149 C C . ARG A 1 144 ? -10.689 -3.560 18.667 1.00 92.44 144 ARG A C 1
ATOM 1151 O O . ARG A 1 144 ? -11.745 -4.039 18.275 1.00 92.44 144 ARG A O 1
ATOM 1158 N N . VAL A 1 145 ? -9.598 -3.503 17.908 1.00 93.81 145 VAL A N 1
ATOM 1159 C CA . VAL A 1 145 ? -9.581 -3.909 16.493 1.00 93.81 145 VAL A CA 1
ATOM 1160 C C . VAL A 1 145 ? -8.436 -4.875 16.210 1.00 93.81 145 VAL A C 1
ATOM 1162 O O . VAL A 1 145 ? -7.368 -4.793 16.820 1.00 93.81 145 VAL A O 1
ATOM 1165 N N . ALA A 1 146 ? -8.643 -5.810 15.285 1.00 95.38 146 ALA A N 1
ATOM 1166 C CA . ALA A 1 146 ? -7.564 -6.628 14.741 1.00 95.38 146 ALA A CA 1
ATOM 1167 C C . ALA A 1 146 ? -6.954 -5.901 13.535 1.00 95.38 146 ALA A C 1
ATOM 1169 O O . ALA A 1 146 ? -7.612 -5.726 12.507 1.00 95.38 146 ALA A O 1
ATOM 1170 N N . ARG A 1 147 ? -5.698 -5.455 13.653 1.00 95.81 147 ARG A N 1
ATOM 1171 C CA . ARG A 1 147 ? -5.048 -4.689 12.585 1.00 95.81 147 ARG A CA 1
ATOM 1172 C C . ARG A 1 147 ? -4.572 -5.610 11.477 1.00 95.81 147 ARG A C 1
ATOM 1174 O O . ARG A 1 147 ? -3.979 -6.656 11.728 1.00 95.81 147 ARG A O 1
ATOM 1181 N N . TRP A 1 148 ? -4.739 -5.159 10.250 1.00 97.06 148 TRP A N 1
ATOM 1182 C CA . TRP A 1 148 ? -4.188 -5.736 9.039 1.00 97.06 148 TRP A CA 1
ATOM 1183 C C . TRP A 1 148 ? -3.107 -4.809 8.483 1.00 97.06 148 TRP A C 1
ATOM 1185 O O . TRP A 1 148 ? -3.247 -3.585 8.435 1.00 97.06 148 TRP A O 1
ATOM 1195 N N . ALA A 1 149 ? -1.995 -5.404 8.067 1.00 94.88 149 ALA A N 1
ATOM 1196 C CA . ALA A 1 149 ? -0.814 -4.676 7.626 1.00 94.88 149 ALA A CA 1
ATOM 1197 C C . ALA A 1 149 ? -0.817 -4.356 6.133 1.00 94.88 149 ALA A C 1
ATOM 1199 O O . ALA A 1 149 ? 0.017 -3.569 5.686 1.00 94.88 149 ALA A O 1
ATOM 1200 N N . ARG A 1 150 ? -1.633 -5.058 5.339 1.00 95.81 150 ARG A N 1
ATOM 1201 C CA . ARG A 1 150 ? -1.528 -5.040 3.882 1.00 95.81 150 ARG A CA 1
ATOM 1202 C C . ARG A 1 150 ? -2.893 -5.174 3.225 1.00 95.81 150 ARG A C 1
ATOM 1204 O O . ARG A 1 150 ? -3.703 -5.991 3.655 1.00 95.81 150 ARG A O 1
ATOM 1211 N N . MET A 1 151 ? -3.082 -4.439 2.139 1.00 96.06 151 MET A N 1
ATOM 1212 C CA . MET A 1 151 ? -4.257 -4.536 1.280 1.00 96.06 151 MET A CA 1
ATOM 1213 C C . MET A 1 151 ? -3.824 -4.479 -0.184 1.00 96.06 151 MET A C 1
ATOM 1215 O O . MET A 1 151 ? -3.027 -3.621 -0.563 1.00 96.06 151 MET A O 1
ATOM 1219 N N . ARG A 1 152 ? -4.331 -5.396 -1.009 1.00 95.25 152 ARG A N 1
ATOM 1220 C CA . ARG A 1 152 ? -4.250 -5.299 -2.467 1.00 95.25 152 ARG A CA 1
ATOM 1221 C C . ARG A 1 152 ? -5.377 -4.396 -2.952 1.00 95.25 152 ARG A C 1
ATOM 1223 O O . ARG A 1 152 ? -6.525 -4.613 -2.582 1.00 95.25 152 ARG A O 1
ATOM 1230 N N . LEU A 1 153 ? -5.031 -3.403 -3.758 1.00 94.38 153 LEU A N 1
ATOM 1231 C CA . LEU A 1 153 ? -5.969 -2.506 -4.421 1.00 94.38 153 LEU A CA 1
ATOM 1232 C C . LEU A 1 153 ? -6.474 -3.114 -5.742 1.00 94.38 153 LEU A C 1
ATOM 1234 O O . LEU A 1 153 ? -5.818 -4.012 -6.282 1.00 94.38 153 LEU A O 1
ATOM 1238 N N . PRO A 1 154 ? -7.555 -2.571 -6.335 1.00 92.50 154 PRO A N 1
ATOM 1239 C CA . PRO A 1 154 ? -8.085 -3.046 -7.617 1.00 92.50 154 PRO A CA 1
ATOM 1240 C C . PRO A 1 154 ? -7.073 -2.970 -8.768 1.00 92.50 154 PRO A C 1
ATOM 1242 O O . PRO A 1 154 ? -7.096 -3.789 -9.680 1.00 92.50 154 PRO A O 1
ATOM 1245 N N . ASN A 1 155 ? -6.124 -2.031 -8.696 1.00 90.19 155 ASN A N 1
ATOM 1246 C CA . ASN A 1 155 ? -5.023 -1.902 -9.657 1.00 90.19 155 ASN A CA 1
ATOM 1247 C C . ASN A 1 155 ? -3.888 -2.935 -9.450 1.00 90.19 155 ASN A C 1
ATOM 1249 O O . ASN A 1 155 ? -2.844 -2.846 -10.094 1.00 90.19 155 ASN A O 1
ATOM 1253 N N . GLY A 1 156 ? -4.048 -3.877 -8.515 1.00 89.94 156 GLY A N 1
ATOM 1254 C CA . GLY A 1 156 ? -3.077 -4.919 -8.182 1.00 89.94 156 GLY A CA 1
ATOM 1255 C C . GLY A 1 156 ? -1.936 -4.478 -7.258 1.00 89.94 156 GLY A C 1
ATOM 1256 O O . GLY A 1 156 ? -1.170 -5.328 -6.798 1.00 89.94 156 GLY A O 1
ATOM 1257 N N . GLN A 1 157 ? -1.812 -3.184 -6.944 1.00 92.50 157 GLN A N 1
ATOM 1258 C CA . GLN A 1 157 ? -0.790 -2.691 -6.020 1.00 92.50 157 GLN A CA 1
ATOM 1259 C C . GLN A 1 157 ? -1.085 -3.144 -4.590 1.00 92.50 157 GLN A C 1
ATOM 1261 O O . GLN A 1 157 ? -2.237 -3.224 -4.172 1.00 92.50 157 GLN A O 1
ATOM 1266 N N . ILE A 1 158 ? -0.030 -3.423 -3.823 1.00 94.31 158 ILE A N 1
ATOM 1267 C CA . ILE A 1 158 ? -0.147 -3.781 -2.408 1.00 94.31 158 ILE A CA 1
ATOM 1268 C C . ILE A 1 158 ? 0.237 -2.570 -1.574 1.00 94.31 158 ILE A C 1
ATOM 1270 O O . ILE A 1 158 ? 1.414 -2.209 -1.509 1.00 94.31 158 ILE A O 1
ATOM 1274 N N . VAL A 1 159 ? -0.756 -2.000 -0.902 1.00 95.31 159 VAL A N 1
ATOM 1275 C CA . VAL A 1 159 ? -0.557 -0.986 0.124 1.00 95.31 159 VAL A CA 1
ATOM 1276 C C . VAL A 1 159 ? -0.169 -1.676 1.419 1.00 95.31 159 VAL A C 1
ATOM 1278 O O . VAL A 1 159 ? -0.753 -2.690 1.807 1.00 95.31 159 VAL A O 1
ATOM 1281 N N . ARG A 1 160 ? 0.843 -1.136 2.083 1.00 94.94 160 ARG A N 1
ATOM 1282 C CA . ARG A 1 160 ? 1.343 -1.578 3.382 1.00 94.94 160 ARG A CA 1
ATOM 1283 C C . ARG A 1 160 ? 1.001 -0.552 4.450 1.00 94.94 160 ARG A C 1
ATOM 1285 O O . ARG A 1 160 ? 0.577 0.553 4.141 1.00 94.94 160 ARG A O 1
ATOM 1292 N N . SER A 1 161 ? 1.195 -0.918 5.708 1.00 94.50 161 SER A N 1
ATOM 1293 C CA . SER A 1 161 ? 0.894 -0.044 6.831 1.00 94.50 161 SER A CA 1
ATOM 1294 C C . SER A 1 161 ? 2.134 0.346 7.633 1.00 94.50 161 SER A C 1
ATOM 1296 O O . SER A 1 161 ? 3.072 -0.450 7.775 1.00 94.50 161 SER A O 1
ATOM 1298 N N . VAL A 1 162 ? 2.114 1.547 8.223 1.00 93.81 162 VAL A N 1
ATOM 1299 C CA . VAL A 1 162 ? 3.135 2.019 9.179 1.00 93.81 162 VAL A CA 1
ATOM 1300 C C . VAL A 1 162 ? 3.335 1.006 10.296 1.00 93.81 162 VAL A C 1
ATOM 1302 O O . VAL A 1 162 ? 4.473 0.706 10.665 1.00 93.81 162 VAL A O 1
ATOM 1305 N N . TRP A 1 163 ? 2.238 0.435 10.806 1.00 91.69 163 TRP A N 1
ATOM 1306 C CA . TRP A 1 163 ? 2.269 -0.528 11.904 1.00 91.69 163 TRP A CA 1
ATOM 1307 C C . TRP A 1 163 ? 3.240 -1.690 11.651 1.00 91.69 163 TRP A C 1
ATOM 1309 O O . TRP A 1 163 ? 3.957 -2.102 12.567 1.00 91.69 163 TRP A O 1
ATOM 1319 N N . LYS A 1 164 ? 3.303 -2.203 10.415 1.00 90.44 164 LYS A N 1
ATOM 1320 C CA . LYS A 1 164 ? 4.213 -3.302 10.075 1.00 90.44 164 LYS A CA 1
ATOM 1321 C C . LYS A 1 164 ? 5.553 -2.822 9.533 1.00 90.44 164 LYS A C 1
ATOM 1323 O O . LYS A 1 164 ? 6.565 -3.430 9.870 1.00 90.44 164 LYS A O 1
ATOM 1328 N N . GLU A 1 165 ? 5.573 -1.776 8.709 1.00 88.94 165 GLU A N 1
ATOM 1329 C CA . GLU A 1 165 ? 6.809 -1.275 8.096 1.00 88.94 165 GLU A CA 1
ATOM 1330 C C . GLU A 1 165 ? 7.782 -0.674 9.109 1.00 88.94 165 GLU A C 1
ATOM 1332 O O . GLU A 1 165 ? 8.977 -0.918 8.996 1.00 88.94 165 GLU A O 1
ATOM 1337 N N . SER A 1 166 ? 7.295 0.041 10.127 1.00 85.56 166 SER A N 1
ATOM 1338 C CA . SER A 1 166 ? 8.145 0.665 11.162 1.00 85.56 166 SER A CA 1
ATOM 1339 C C . SER A 1 166 ? 9.001 -0.333 11.953 1.00 85.56 166 SER A C 1
ATOM 1341 O O . SER A 1 166 ? 9.950 0.057 12.621 1.00 85.56 166 SER A O 1
ATOM 1343 N N . ARG A 1 167 ? 8.680 -1.628 11.868 1.00 84.94 167 ARG A N 1
ATOM 1344 C CA . ARG A 1 167 ? 9.388 -2.729 12.535 1.00 84.94 167 ARG A CA 1
ATOM 1345 C C . ARG A 1 167 ? 10.335 -3.485 11.598 1.00 84.94 167 ARG A C 1
ATOM 1347 O O . ARG A 1 167 ? 10.860 -4.527 11.981 1.00 84.94 167 ARG A O 1
ATOM 1354 N N . MET A 1 168 ? 10.487 -3.039 10.352 1.00 84.38 168 MET A N 1
ATOM 1355 C CA . MET A 1 168 ? 11.348 -3.680 9.358 1.00 84.38 168 MET A CA 1
ATOM 1356 C C . MET A 1 168 ? 12.689 -2.954 9.258 1.00 84.38 168 MET A C 1
ATOM 1358 O O . MET A 1 168 ? 12.725 -1.737 9.134 1.00 84.38 168 MET A O 1
ATOM 1362 N N . LEU A 1 169 ? 13.785 -3.721 9.233 1.00 78.00 169 LEU A N 1
ATOM 1363 C CA . LEU A 1 169 ? 15.138 -3.187 9.018 1.00 78.00 169 LEU A CA 1
ATOM 1364 C C . LEU A 1 169 ? 15.317 -2.622 7.601 1.00 78.00 169 LEU A C 1
ATOM 1366 O O . LEU A 1 169 ? 15.984 -1.613 7.408 1.00 78.00 169 LEU A O 1
ATOM 1370 N N . GLN A 1 170 ? 14.697 -3.263 6.606 1.00 79.56 170 GLN A N 1
ATOM 1371 C CA . GLN A 1 170 ? 14.683 -2.797 5.222 1.00 79.56 170 GLN A CA 1
ATOM 1372 C C . GLN A 1 170 ? 13.311 -2.211 4.892 1.00 79.56 170 GLN A C 1
ATOM 1374 O O . GLN A 1 170 ? 12.338 -2.936 4.655 1.00 79.56 170 GLN A O 1
ATOM 1379 N N . LEU A 1 171 ? 13.237 -0.881 4.900 1.00 76.81 171 LEU A N 1
ATOM 1380 C CA . LEU A 1 171 ? 12.025 -0.143 4.575 1.00 76.81 171 LEU A CA 1
ATOM 1381 C C . LEU A 1 171 ? 11.776 -0.178 3.066 1.00 76.81 171 LEU A C 1
ATOM 1383 O O . LEU A 1 171 ? 12.519 0.396 2.276 1.00 76.81 171 LEU A O 1
ATOM 1387 N N . ARG A 1 172 ? 10.673 -0.813 2.669 1.00 75.38 172 ARG A N 1
ATOM 1388 C CA . ARG A 1 172 ? 10.076 -0.634 1.345 1.00 75.38 172 ARG A CA 1
ATOM 1389 C C . ARG A 1 172 ? 8.804 0.174 1.523 1.00 75.38 172 ARG A C 1
ATOM 1391 O O . ARG A 1 172 ? 7.764 -0.427 1.764 1.00 75.38 172 ARG A O 1
ATOM 1398 N N . ILE A 1 173 ? 8.914 1.497 1.423 1.00 83.38 173 ILE A N 1
ATOM 1399 C CA . ILE A 1 173 ? 7.803 2.429 1.649 1.00 83.38 173 ILE A CA 1
ATOM 1400 C C . ILE A 1 173 ? 6.712 2.168 0.602 1.00 83.38 173 ILE A C 1
ATOM 1402 O O . ILE A 1 173 ? 6.854 2.538 -0.561 1.00 83.38 173 ILE A O 1
ATOM 1406 N N . ALA A 1 174 ? 5.631 1.504 1.011 1.00 89.94 174 ALA A N 1
ATOM 1407 C CA . ALA A 1 174 ? 4.454 1.239 0.178 1.00 89.94 174 ALA A CA 1
ATOM 1408 C C . ALA A 1 174 ? 3.151 1.574 0.921 1.00 89.94 174 ALA A C 1
ATOM 1410 O O . ALA A 1 174 ? 2.109 0.968 0.687 1.00 89.94 174 ALA A O 1
ATOM 1411 N N . ARG A 1 175 ? 3.229 2.525 1.853 1.00 92.56 175 ARG A N 1
ATOM 1412 C CA . ARG A 1 175 ? 2.139 2.947 2.743 1.00 92.56 175 ARG A CA 1
ATOM 1413 C C . ARG A 1 175 ? 1.466 4.261 2.359 1.00 92.56 175 ARG A C 1
ATOM 1415 O O . ARG A 1 175 ? 0.480 4.637 2.981 1.00 92.56 175 ARG A O 1
ATOM 1422 N N . ASN A 1 176 ? 1.983 4.939 1.338 1.00 93.31 176 ASN A N 1
ATOM 1423 C CA . ASN A 1 176 ? 1.434 6.202 0.859 1.00 93.31 176 ASN A CA 1
ATOM 1424 C C . ASN A 1 176 ? 0.354 5.930 -0.180 1.00 93.31 176 ASN A C 1
ATOM 1426 O O . ASN A 1 176 ? 0.587 5.211 -1.153 1.00 93.31 176 ASN A O 1
ATOM 1430 N N . VAL A 1 177 ? -0.818 6.515 0.032 1.00 92.44 177 VAL A N 1
ATOM 1431 C CA . VAL A 1 177 ? -1.995 6.332 -0.812 1.00 92.44 177 VAL A CA 1
ATOM 1432 C C . VAL A 1 177 ? -2.532 7.672 -1.284 1.00 92.44 177 VAL A C 1
ATOM 1434 O O . VAL A 1 177 ? -2.479 8.673 -0.572 1.00 92.44 177 VAL A O 1
ATOM 1437 N N . LYS A 1 178 ? -3.069 7.662 -2.503 1.00 92.12 178 LYS A N 1
ATOM 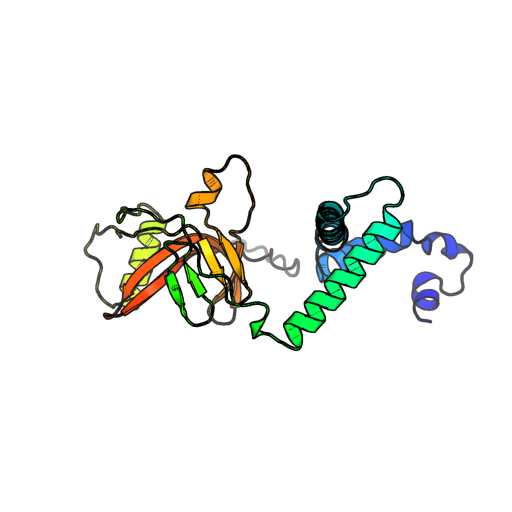1438 C CA . LYS A 1 178 ? -3.919 8.722 -3.034 1.00 92.12 178 LYS A CA 1
ATOM 1439 C C . LYS A 1 178 ? -5.361 8.359 -2.687 1.00 92.12 178 LYS A C 1
ATOM 1441 O O . LYS A 1 178 ? -5.834 7.309 -3.121 1.00 92.12 178 LYS A O 1
ATOM 1446 N N . VAL A 1 179 ? -6.032 9.192 -1.904 1.00 90.88 179 VAL A N 1
ATOM 1447 C CA . VAL A 1 179 ? -7.427 8.995 -1.486 1.00 90.88 179 VAL A CA 1
ATOM 1448 C C . VAL A 1 179 ? -8.301 10.106 -2.053 1.00 90.88 179 VAL A C 1
ATOM 1450 O O . VAL A 1 179 ? -7.833 11.227 -2.251 1.00 90.88 179 VAL A O 1
ATOM 1453 N N . LYS A 1 180 ? -9.561 9.783 -2.344 1.00 90.62 180 LYS A N 1
ATOM 1454 C CA . LYS A 1 180 ? -10.574 10.751 -2.766 1.00 90.62 180 LYS A CA 1
ATOM 1455 C C . LYS A 1 180 ? -11.586 10.888 -1.626 1.00 90.62 180 LYS A C 1
ATOM 1457 O O . LYS A 1 180 ? -12.231 9.898 -1.295 1.00 90.62 180 LYS A O 1
ATOM 1462 N N . ILE A 1 181 ? -11.667 12.069 -1.018 1.00 85.25 181 ILE A N 1
ATOM 1463 C CA . ILE A 1 181 ? -12.573 12.407 0.093 1.00 85.25 181 ILE A CA 1
ATOM 1464 C C . ILE A 1 181 ? -13.264 13.716 -0.298 1.00 85.25 181 ILE A C 1
ATOM 1466 O O . ILE A 1 181 ? -12.563 14.657 -0.657 1.00 85.25 181 ILE A O 1
ATOM 1470 N N . ASP A 1 182 ? -14.599 13.753 -0.301 1.00 83.06 182 ASP A N 1
ATOM 1471 C CA . ASP A 1 182 ? -15.413 14.943 -0.626 1.00 83.06 182 ASP A CA 1
ATOM 1472 C C . ASP A 1 182 ? -14.946 15.683 -1.893 1.00 83.06 182 ASP A C 1
ATOM 1474 O O . ASP A 1 182 ? -14.628 16.870 -1.890 1.00 83.06 182 ASP A O 1
ATOM 1478 N N . ASP A 1 183 ? -14.795 14.919 -2.980 1.00 85.50 183 ASP A N 1
ATOM 1479 C CA . ASP A 1 183 ? -14.248 15.341 -4.281 1.00 85.50 183 ASP A CA 1
ATOM 1480 C C . ASP A 1 183 ? -12.810 15.882 -4.305 1.00 85.50 183 ASP A C 1
ATOM 1482 O O . ASP A 1 183 ? -12.233 16.078 -5.379 1.00 85.50 183 ASP A O 1
ATOM 1486 N N . SER A 1 184 ? -12.160 15.971 -3.151 1.00 85.94 184 SER A N 1
ATOM 1487 C CA . SER A 1 184 ? -10.763 16.353 -3.023 1.00 85.94 184 SER A CA 1
ATOM 1488 C C . SER A 1 184 ? -9.843 15.138 -3.094 1.00 85.94 184 SER A C 1
ATOM 1490 O O . SER A 1 184 ? -10.070 14.088 -2.490 1.00 85.94 184 SER A O 1
ATOM 1492 N N . THR A 1 185 ? -8.761 15.276 -3.859 1.00 89.56 185 THR A N 1
ATOM 1493 C CA . THR A 1 185 ? -7.678 14.292 -3.891 1.00 89.56 185 THR A CA 1
ATOM 1494 C C . THR A 1 185 ? -6.659 14.631 -2.815 1.00 89.56 185 THR A C 1
ATOM 1496 O O . THR A 1 185 ? -6.025 15.681 -2.876 1.00 89.56 185 THR A O 1
ATOM 1499 N N . LEU A 1 186 ? -6.445 13.708 -1.882 1.00 89.94 186 LEU A N 1
ATOM 1500 C CA . LEU A 1 186 ? -5.487 13.855 -0.793 1.00 89.94 186 LEU A CA 1
ATOM 1501 C C . LEU A 1 186 ? -4.442 12.741 -0.842 1.00 89.94 186 LEU A C 1
ATOM 1503 O O . LEU A 1 186 ? -4.690 11.639 -1.340 1.00 89.94 186 LEU A O 1
ATOM 1507 N N . TYR A 1 187 ? -3.266 13.031 -0.299 1.00 91.50 187 TYR A N 1
ATOM 1508 C CA . TYR A 1 187 ? -2.233 12.033 -0.060 1.00 91.50 187 TYR A CA 1
ATOM 1509 C C . TYR A 1 187 ? -2.179 11.734 1.429 1.00 91.50 187 TYR A C 1
ATOM 1511 O O . TYR A 1 187 ? -2.193 12.647 2.255 1.00 91.50 187 TYR A O 1
ATOM 1519 N N . ALA A 1 188 ? -2.105 10.456 1.772 1.00 93.69 188 ALA A N 1
ATOM 1520 C CA . ALA A 1 188 ? -2.094 10.028 3.158 1.00 93.69 188 ALA A CA 1
ATOM 1521 C C . ALA A 1 188 ? -1.196 8.810 3.366 1.00 93.69 188 ALA A C 1
ATOM 1523 O O . ALA A 1 188 ? -0.915 8.048 2.440 1.00 93.69 188 ALA A O 1
ATOM 1524 N N . GLU A 1 189 ? -0.776 8.622 4.608 1.00 95.00 189 GLU A N 1
ATOM 1525 C CA . GLU A 1 189 ? -0.027 7.464 5.068 1.00 95.00 189 GLU A CA 1
ATOM 1526 C C . GLU A 1 189 ? -0.967 6.486 5.781 1.00 95.00 189 GLU A C 1
ATOM 1528 O O . GLU A 1 189 ? -1.630 6.845 6.759 1.00 95.00 189 GLU A O 1
ATOM 1533 N N . VAL A 1 190 ? -1.018 5.233 5.329 1.00 96.44 190 VAL A N 1
ATOM 1534 C CA . VAL A 1 190 ? -1.842 4.198 5.962 1.00 96.44 190 VAL A CA 1
ATOM 1535 C C . VAL A 1 190 ? -1.193 3.710 7.254 1.00 96.44 190 VAL A C 1
ATOM 1537 O O . VAL A 1 190 ? -0.123 3.100 7.242 1.00 96.44 190 VAL A O 1
ATOM 1540 N N . GLN A 1 191 ? -1.881 3.894 8.379 1.00 96.19 191 GLN A N 1
ATOM 1541 C CA . GLN A 1 191 ? -1.432 3.431 9.692 1.00 96.19 191 GLN A CA 1
ATOM 1542 C C . GLN A 1 191 ? -1.673 1.927 9.864 1.00 96.19 191 GLN A C 1
ATOM 1544 O O . GLN A 1 191 ? -0.751 1.192 10.237 1.00 96.19 191 GLN A O 1
ATOM 1549 N N . PHE A 1 192 ? -2.888 1.464 9.548 1.00 96.38 192 PHE A N 1
ATOM 1550 C CA . PHE A 1 192 ? -3.302 0.058 9.437 1.00 96.38 192 PHE A CA 1
ATOM 1551 C C . PHE A 1 192 ? -4.721 -0.052 8.858 1.00 96.38 192 PHE A C 1
ATOM 1553 O O . PHE A 1 192 ? -5.476 0.918 8.854 1.00 96.38 192 PHE A O 1
ATOM 1560 N N . PHE A 1 193 ? -5.084 -1.249 8.399 1.00 97.06 193 PHE A N 1
ATOM 1561 C CA . PHE A 1 193 ? -6.455 -1.601 8.024 1.00 97.06 193 PHE A CA 1
ATOM 1562 C C . PHE A 1 193 ? -7.119 -2.380 9.160 1.00 97.06 193 PHE A C 1
ATOM 1564 O O . PHE A 1 193 ? -6.424 -3.011 9.957 1.00 97.06 193 PHE A O 1
ATOM 1571 N N . PHE A 1 194 ? -8.441 -2.359 9.252 1.00 95.88 194 PHE A N 1
ATOM 1572 C CA . PHE A 1 194 ? -9.192 -3.168 10.210 1.00 95.88 194 PHE A CA 1
ATOM 1573 C C . PHE A 1 194 ? -10.619 -3.394 9.716 1.00 95.88 194 PHE A C 1
ATOM 1575 O O . PHE A 1 194 ? -11.064 -2.756 8.765 1.00 95.88 194 PHE A O 1
ATOM 1582 N N . GLN A 1 195 ? -11.326 -4.314 10.360 1.00 94.19 195 GLN A N 1
ATOM 1583 C CA . GLN A 1 195 ? -12.743 -4.552 10.118 1.00 94.19 195 GLN A CA 1
ATOM 1584 C C . GLN A 1 195 ? -13.538 -4.158 11.354 1.00 94.19 195 GLN A C 1
ATOM 1586 O O . GLN A 1 195 ? -13.111 -4.436 12.476 1.00 94.19 195 GLN A O 1
ATOM 1591 N N . ALA A 1 196 ? -14.671 -3.506 11.133 1.00 90.69 196 ALA A N 1
ATOM 1592 C CA . ALA A 1 196 ? -15.624 -3.138 12.167 1.00 90.69 196 ALA A CA 1
ATOM 1593 C C . ALA A 1 196 ? -17.038 -3.452 11.680 1.00 90.69 196 ALA A C 1
ATOM 1595 O O . ALA A 1 196 ? -17.340 -3.303 10.496 1.00 90.69 196 ALA A O 1
ATOM 1596 N N . THR A 1 197 ? -17.899 -3.889 12.592 1.00 88.81 197 THR A N 1
ATOM 1597 C CA . THR A 1 197 ? -19.328 -4.018 12.310 1.00 88.81 197 THR A CA 1
ATOM 1598 C C . THR A 1 197 ? -19.956 -2.645 12.476 1.00 88.81 197 THR A C 1
ATOM 1600 O O . THR A 1 197 ? -19.841 -2.069 13.550 1.00 88.81 197 THR A O 1
ATOM 1603 N N . ILE A 1 198 ? -20.559 -2.127 11.408 1.00 85.81 198 ILE A N 1
ATOM 1604 C CA . ILE A 1 198 ? -21.249 -0.837 11.377 1.00 85.81 198 ILE A CA 1
ATOM 1605 C C . ILE A 1 198 ? -22.649 -1.082 10.825 1.00 85.81 198 ILE A C 1
ATOM 1607 O O . ILE A 1 198 ? -22.781 -1.559 9.693 1.00 85.81 198 ILE A O 1
ATOM 1611 N N . ASN A 1 199 ? -23.689 -0.773 11.600 1.00 85.56 199 ASN A N 1
ATOM 1612 C CA . ASN A 1 199 ? -25.095 -1.000 11.237 1.00 85.56 199 ASN A CA 1
ATOM 1613 C C . ASN A 1 199 ? -25.371 -2.465 10.837 1.00 85.56 199 ASN A C 1
ATOM 1615 O O . ASN A 1 199 ? -26.032 -2.752 9.838 1.00 85.56 199 ASN A O 1
ATOM 1619 N N . GLY A 1 200 ? -24.789 -3.410 11.583 1.00 84.56 200 GLY A N 1
ATOM 1620 C CA . GLY A 1 200 ? -24.930 -4.852 11.342 1.00 84.56 200 GLY A CA 1
ATOM 1621 C C . GLY A 1 200 ? -24.139 -5.400 10.146 1.00 84.56 200 GLY A C 1
ATOM 1622 O O . GLY A 1 200 ? -24.196 -6.600 9.887 1.00 84.56 200 GLY A O 1
ATOM 1623 N N . GLN A 1 201 ? -23.375 -4.565 9.435 1.00 89.56 201 GLN A N 1
ATOM 1624 C CA . GLN A 1 201 ? -22.535 -4.986 8.312 1.00 89.56 201 GLN A CA 1
ATOM 1625 C C . GLN A 1 201 ? -21.052 -4.875 8.655 1.00 89.56 201 GLN A C 1
ATOM 1627 O O . GLN A 1 201 ? -20.595 -3.853 9.162 1.00 89.56 201 GLN A O 1
ATOM 1632 N N . VAL A 1 202 ? -20.274 -5.910 8.331 1.00 90.88 202 VAL A N 1
ATOM 1633 C CA . VAL A 1 202 ? -18.812 -5.849 8.451 1.00 90.88 202 VAL A CA 1
ATOM 1634 C C . VAL A 1 202 ? -18.269 -4.941 7.352 1.00 90.88 202 VAL A C 1
ATOM 1636 O O . VAL A 1 202 ? -18.360 -5.258 6.167 1.00 90.88 202 VAL A O 1
ATOM 1639 N N . LYS A 1 203 ? -17.683 -3.813 7.747 1.00 92.31 203 LYS A N 1
ATOM 1640 C CA . LYS A 1 203 ? -16.991 -2.882 6.857 1.00 92.31 203 LYS A CA 1
ATOM 1641 C C . LYS A 1 203 ? -15.488 -2.968 7.085 1.00 92.31 203 LYS A C 1
ATOM 1643 O O . LYS A 1 203 ? -15.022 -3.000 8.225 1.00 92.31 203 LYS A O 1
ATOM 1648 N N . THR A 1 204 ? -14.723 -2.964 5.997 1.00 95.06 204 THR A N 1
ATOM 1649 C CA . THR A 1 204 ? -13.266 -2.813 6.062 1.00 95.06 204 THR A CA 1
ATOM 1650 C C . THR A 1 204 ? -12.907 -1.338 5.970 1.00 95.06 204 THR A C 1
ATOM 1652 O O . THR A 1 204 ? -13.300 -0.653 5.028 1.00 95.06 204 THR A O 1
ATOM 1655 N N . LEU A 1 205 ? -12.123 -0.867 6.934 1.00 94.56 205 LEU A N 1
ATOM 1656 C CA . LEU A 1 205 ? -11.711 0.522 7.084 1.00 94.56 205 LEU A CA 1
ATOM 1657 C C . LEU A 1 205 ? -10.184 0.633 7.071 1.00 94.56 205 LEU A C 1
ATOM 1659 O O . LEU A 1 205 ? -9.459 -0.296 7.442 1.00 94.56 205 LEU A O 1
ATOM 1663 N N . ALA A 1 206 ? -9.689 1.797 6.655 1.00 95.50 206 ALA A N 1
ATOM 1664 C CA . ALA A 1 206 ? -8.277 2.147 6.700 1.00 95.50 206 ALA A CA 1
ATOM 1665 C C . ALA A 1 206 ? -8.091 3.351 7.621 1.00 95.50 206 ALA A C 1
ATOM 1667 O O . ALA A 1 206 ? -8.659 4.411 7.370 1.00 95.50 206 ALA A O 1
ATOM 1668 N N . LEU A 1 207 ? -7.261 3.210 8.653 1.00 95.81 207 LEU A N 1
ATOM 1669 C CA . LEU A 1 207 ? -6.827 4.361 9.431 1.00 95.81 207 LEU A CA 1
ATOM 1670 C C . LEU A 1 207 ? -5.673 5.037 8.693 1.00 95.81 207 LEU A C 1
ATOM 1672 O O . LEU A 1 207 ? -4.629 4.417 8.465 1.00 95.81 207 LEU A O 1
ATOM 1676 N N . ILE A 1 208 ? -5.855 6.303 8.331 1.00 95.44 208 ILE A N 1
ATOM 1677 C CA . ILE A 1 208 ? -4.887 7.076 7.553 1.00 95.44 208 ILE A CA 1
ATOM 1678 C C . ILE A 1 208 ? -4.455 8.337 8.302 1.00 95.44 208 ILE A C 1
ATOM 1680 O O . ILE A 1 208 ? -5.212 8.901 9.084 1.00 95.44 208 ILE A O 1
ATOM 1684 N N . SER A 1 209 ? -3.228 8.783 8.049 1.00 94.31 209 SER A N 1
ATOM 1685 C CA . SER A 1 209 ? -2.732 10.099 8.448 1.00 94.31 209 SER A CA 1
ATOM 1686 C C . SER A 1 209 ? -2.558 10.936 7.190 1.00 94.31 209 SER A C 1
ATOM 1688 O O . SER A 1 209 ? -1.688 10.640 6.373 1.00 94.31 209 SER A O 1
ATOM 1690 N N . VAL A 1 210 ? -3.402 11.947 7.010 1.00 91.94 210 VAL A N 1
ATOM 1691 C CA . VAL A 1 210 ? -3.361 12.829 5.836 1.00 91.94 210 VAL A CA 1
ATOM 1692 C C . VAL A 1 210 ? -2.124 13.727 5.914 1.00 91.94 210 VAL A C 1
ATOM 1694 O O . VAL A 1 210 ? -1.786 14.232 6.985 1.00 91.94 210 VAL A O 1
ATOM 1697 N N . TYR A 1 211 ? -1.416 13.889 4.795 1.00 88.75 211 TYR A N 1
ATOM 1698 C CA . TYR A 1 211 ? -0.304 14.835 4.707 1.00 88.75 211 TYR A CA 1
ATOM 1699 C C . TYR A 1 211 ? -0.827 16.270 4.645 1.00 88.75 211 TYR A C 1
ATOM 1701 O O . TYR A 1 211 ? -1.921 16.517 4.140 1.00 88.75 211 TYR A O 1
ATOM 1709 N N . SER A 1 212 ? -0.029 17.228 5.122 1.00 80.38 212 SER A N 1
ATOM 1710 C CA . SER A 1 212 ? -0.348 18.645 4.947 1.00 80.38 212 SER A CA 1
ATOM 1711 C C . SER A 1 212 ? -0.585 18.950 3.463 1.00 80.38 212 SER A C 1
ATOM 1713 O O . SER A 1 212 ? 0.131 18.389 2.621 1.00 80.38 212 SER A O 1
ATOM 1715 N N . PRO A 1 213 ? -1.536 19.838 3.129 1.00 70.38 213 PRO A N 1
ATOM 1716 C CA . PRO A 1 213 ? -1.702 20.278 1.754 1.00 70.38 213 PRO A CA 1
ATOM 1717 C C . PRO A 1 213 ? -0.358 20.794 1.213 1.00 70.38 213 PRO A C 1
ATOM 1719 O O . PRO A 1 213 ? 0.453 21.322 1.987 1.00 70.38 213 PRO A O 1
ATOM 1722 N N . PRO A 1 214 ? -0.083 20.611 -0.092 1.00 65.88 214 PRO A N 1
ATOM 1723 C CA . PRO A 1 214 ? 1.083 21.229 -0.705 1.00 65.88 214 PRO A CA 1
ATOM 1724 C C . PRO A 1 214 ? 1.048 22.725 -0.391 1.00 65.88 214 PRO A C 1
ATOM 1726 O O . PRO A 1 214 ? -0.028 23.324 -0.376 1.00 65.88 214 PRO A O 1
ATOM 1729 N N . TRP A 1 215 ? 2.216 23.286 -0.061 1.00 53.38 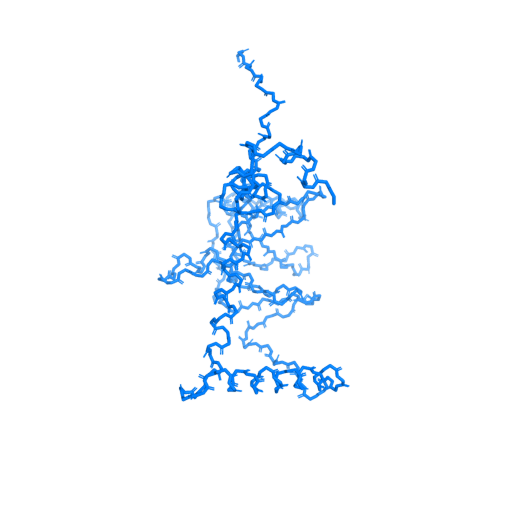215 TRP A N 1
ATOM 1730 C CA . TRP A 1 215 ? 2.371 24.691 0.321 1.00 53.38 215 TRP A CA 1
ATOM 1731 C C . TRP A 1 215 ? 1.505 25.570 -0.592 1.00 53.38 215 TRP A C 1
ATOM 1733 O O . TRP A 1 215 ? 1.609 25.398 -1.813 1.00 53.38 215 TRP A O 1
ATOM 1743 N N . PRO A 1 216 ? 0.650 26.460 -0.048 1.00 51.56 216 PRO A N 1
ATOM 1744 C CA . PRO A 1 216 ? -0.153 27.332 -0.888 1.00 51.56 216 PRO A CA 1
ATOM 1745 C C . PRO A 1 216 ? 0.796 28.075 -1.823 1.00 51.56 216 PRO A C 1
ATOM 1747 O O . PRO A 1 216 ? 1.865 28.533 -1.399 1.00 51.56 216 PRO A O 1
ATOM 1750 N N . GLU A 1 217 ? 0.440 28.117 -3.106 1.00 43.38 217 GLU A N 1
ATOM 1751 C CA . GLU A 1 217 ? 1.191 28.854 -4.112 1.00 43.38 217 GLU A CA 1
ATOM 1752 C C . GLU A 1 217 ? 1.563 30.224 -3.540 1.00 43.38 217 GLU A C 1
ATOM 1754 O O . GLU A 1 217 ? 0.726 30.923 -2.961 1.00 43.38 217 GLU A O 1
ATOM 1759 N N . ARG A 1 218 ? 2.844 30.597 -3.648 1.00 43.72 218 ARG A N 1
ATOM 1760 C CA . ARG A 1 218 ? 3.291 31.960 -3.358 1.00 43.72 218 ARG A CA 1
ATOM 1761 C C . ARG A 1 218 ? 2.541 32.901 -4.298 1.00 43.72 218 ARG A C 1
ATOM 1763 O O . ARG A 1 218 ? 2.980 33.157 -5.411 1.00 43.72 218 ARG A O 1
ATOM 1770 N N . GLY A 1 219 ? 1.410 33.386 -3.813 1.00 44.12 219 GLY A N 1
ATOM 1771 C CA . GLY A 1 219 ? 0.471 34.203 -4.557 1.00 44.12 219 GLY A CA 1
ATOM 1772 C C . GLY A 1 219 ? -0.487 34.972 -3.658 1.00 44.12 219 GLY A C 1
ATOM 1773 O O . GLY A 1 219 ? -1.541 35.330 -4.134 1.00 44.12 219 GLY A O 1
ATOM 1774 N N . THR A 1 220 ? -0.143 35.212 -2.388 1.00 35.50 220 THR A N 1
ATOM 1775 C CA . THR A 1 220 ? -0.518 36.407 -1.605 1.00 35.50 220 THR A CA 1
ATOM 1776 C C . THR A 1 220 ? 0.089 36.270 -0.212 1.00 35.50 220 THR A C 1
ATOM 1778 O O . THR A 1 220 ? -0.422 35.534 0.628 1.00 35.50 220 THR A O 1
ATOM 1781 N N . ALA A 1 221 ? 1.174 36.996 0.057 1.00 34.00 221 ALA A N 1
ATOM 1782 C CA . ALA A 1 221 ? 1.501 37.342 1.431 1.00 34.00 221 ALA A CA 1
ATOM 1783 C C . ALA A 1 221 ? 0.393 38.281 1.929 1.00 34.00 221 ALA A C 1
ATOM 1785 O O . ALA A 1 221 ? 0.371 39.456 1.571 1.00 34.00 221 ALA A O 1
ATOM 1786 N N . ARG A 1 222 ? -0.554 37.762 2.711 1.00 31.03 222 ARG A N 1
ATOM 1787 C CA . ARG A 1 222 ? -1.299 38.593 3.653 1.00 31.03 222 ARG A CA 1
ATOM 1788 C C . ARG A 1 222 ? -0.613 38.448 4.999 1.00 31.03 222 ARG A C 1
ATOM 1790 O O . ARG A 1 222 ? -0.627 37.386 5.609 1.00 31.03 222 ARG A O 1
ATOM 1797 N N . VAL A 1 223 ? 0.057 39.523 5.395 1.00 36.31 223 VAL A N 1
ATOM 1798 C CA . VAL A 1 223 ? 0.365 39.792 6.794 1.00 36.31 223 VAL A CA 1
ATOM 1799 C C . VA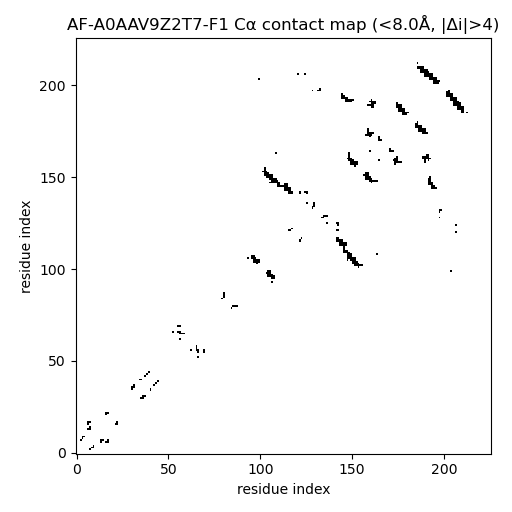L A 1 223 ? -0.982 40.072 7.448 1.00 36.31 223 VAL A C 1
ATOM 1801 O O . VAL A 1 223 ? -1.592 41.095 7.151 1.00 36.31 223 VAL A O 1
ATOM 1804 N N . GLU A 1 224 ? -1.466 39.167 8.288 1.00 29.47 224 GLU A N 1
ATOM 1805 C CA . GLU A 1 224 ? -2.482 39.525 9.274 1.00 29.47 224 GLU A CA 1
ATOM 1806 C C . GLU A 1 224 ? -1.747 39.833 10.576 1.00 29.47 224 GLU A C 1
ATOM 1808 O O . GLU A 1 224 ? -1.195 38.957 11.238 1.00 29.47 224 GLU A O 1
ATOM 1813 N N . ALA A 1 225 ? -1.651 41.132 10.852 1.00 32.09 225 ALA A N 1
ATOM 1814 C CA . ALA A 1 225 ? -1.452 41.655 12.189 1.00 32.09 225 ALA A CA 1
ATOM 1815 C C . ALA A 1 225 ? -2.835 41.757 12.845 1.00 32.09 225 ALA A C 1
ATOM 1817 O O . ALA A 1 225 ? -3.755 42.316 12.241 1.00 32.09 225 ALA A O 1
ATOM 1818 N N . GLY A 1 226 ? -2.952 41.218 14.057 1.00 36.06 226 GLY A N 1
ATOM 1819 C CA . GLY A 1 226 ? -4.157 41.204 14.884 1.00 36.06 226 GLY A CA 1
ATOM 1820 C C . GLY A 1 226 ? -3.993 40.225 16.028 1.00 36.06 226 GLY A C 1
ATOM 1821 O O . GLY A 1 226 ? -4.289 39.036 15.798 1.00 36.06 226 GLY A O 1
#

Solvent-accessible surface area (backbone atoms only — not comparable to full-atom values): 13546 Å² total; per-residue (Å²): 119,63,64,50,59,74,68,35,61,88,40,78,91,35,52,76,56,68,36,67,80,57,41,48,57,76,45,46,60,63,46,27,72,75,76,42,53,60,58,71,64,52,52,49,50,48,52,51,48,50,52,60,53,51,78,67,57,85,54,85,93,50,50,68,62,53,44,51,51,51,52,52,54,49,53,50,52,51,50,48,42,70,77,40,50,80,83,57,62,79,76,76,77,62,85,79,46,46,79,73,55,90,53,33,28,42,34,68,57,58,51,93,57,65,39,78,37,67,67,75,65,18,51,54,52,48,56,51,46,31,71,71,60,70,49,82,72,59,90,87,70,65,50,64,40,38,44,26,29,26,35,31,40,64,87,67,50,64,40,34,10,47,73,54,48,77,76,42,94,75,74,75,92,37,26,72,43,82,46,78,55,95,92,40,81,47,50,28,38,30,43,31,30,35,62,47,74,54,90,90,37,83,42,80,49,72,47,65,47,71,57,79,76,75,77,76,73,95,79,71,93,74,85,82,86,132

Sequence (226 aa):
EDFENLYYQGKPSRLHFCRQSIHAILHAVPEALRIGPSGYRSQWTMERTIGNLGEEIKQHPSPYANLAERGYRRCQLNALTLLVPFLNPARPLPQGSEDLGNGYILLRARDEYHQIVAGKYGTAIRDYLEEAEGVPATEGWMPRVARWARMRLPNGQIVRSVWKESRMLQLRIARNVKVKIDDSTLYAEVQFFFQATINGQVKTLALISVYSPPWPERGTARVEAG

Radius of gyration: 25.89 Å; Cα contacts (8 Å, |Δi|>4): 256; chains: 1; bounding box: 54×62×64 Å